Protein AF-D8M805-F1 (afdb_monomer_lite)

Structure (mmCIF, N/CA/C/O backbone):
data_AF-D8M805-F1
#
_entry.id   AF-D8M805-F1
#
loop_
_atom_site.group_PDB
_atom_site.id
_atom_site.type_symbol
_atom_site.label_atom_id
_atom_site.label_alt_id
_atom_site.label_comp_id
_atom_site.label_asym_id
_atom_site.label_entity_id
_atom_site.label_seq_id
_atom_site.pdbx_PDB_ins_code
_atom_site.Cartn_x
_atom_site.Cartn_y
_atom_site.Cartn_z
_atom_site.occupancy
_atom_site.B_iso_or_equiv
_atom_site.auth_seq_id
_atom_site.auth_comp_id
_atom_site.auth_asym_id
_atom_site.auth_atom_id
_atom_site.pdbx_PDB_model_num
ATOM 1 N N . MET A 1 1 ? 9.109 8.983 25.941 1.00 80.50 1 MET A N 1
ATOM 2 C CA . MET A 1 1 ? 8.660 7.687 25.395 1.00 80.50 1 MET A CA 1
ATOM 3 C C . MET A 1 1 ? 9.490 6.593 26.047 1.00 80.50 1 MET A C 1
ATOM 5 O O . MET A 1 1 ? 10.707 6.731 26.064 1.00 80.50 1 MET A O 1
ATOM 9 N N . LEU A 1 2 ? 8.849 5.563 26.599 1.00 89.19 2 LEU A N 1
ATOM 10 C CA . LEU A 1 2 ? 9.486 4.380 27.191 1.00 89.19 2 LEU A CA 1
ATOM 11 C C . LEU A 1 2 ? 9.074 3.141 26.381 1.00 89.19 2 LEU A C 1
ATOM 13 O O . LEU A 1 2 ? 7.921 3.040 25.958 1.00 89.19 2 LEU A O 1
ATOM 17 N N . LEU A 1 3 ? 10.004 2.212 26.168 1.00 90.56 3 LEU A N 1
ATOM 18 C CA . LEU A 1 3 ? 9.742 0.917 25.542 1.00 90.56 3 LEU A CA 1
ATOM 19 C C . LEU A 1 3 ? 10.060 -0.189 26.541 1.00 90.56 3 LEU A C 1
ATOM 21 O O . LEU A 1 3 ? 11.138 -0.206 27.129 1.00 90.56 3 LEU A O 1
ATOM 25 N N . GLU A 1 4 ? 9.129 -1.119 26.698 1.00 89.44 4 GLU A N 1
ATOM 26 C CA . GLU A 1 4 ? 9.314 -2.331 27.485 1.00 89.44 4 GLU A CA 1
ATOM 27 C C . GLU A 1 4 ? 9.259 -3.536 26.549 1.00 89.44 4 GLU A C 1
ATOM 29 O O . GLU A 1 4 ? 8.457 -3.615 25.608 1.00 89.44 4 GLU A O 1
ATOM 34 N N . GLY A 1 5 ? 10.140 -4.494 26.801 1.00 90.75 5 GLY A N 1
ATOM 35 C CA . GLY A 1 5 ? 10.283 -5.655 25.955 1.00 90.75 5 GLY A CA 1
ATOM 36 C C . GLY A 1 5 ? 11.019 -6.796 26.629 1.00 90.75 5 GLY A C 1
ATOM 37 O O . GLY A 1 5 ? 11.430 -6.715 27.783 1.00 90.75 5 GLY A O 1
ATOM 38 N N . ILE A 1 6 ? 11.154 -7.884 25.888 1.00 88.69 6 ILE A N 1
ATOM 39 C CA . ILE A 1 6 ? 11.730 -9.138 26.347 1.00 88.69 6 ILE A CA 1
ATOM 40 C C . ILE A 1 6 ? 13.170 -9.215 25.900 1.00 88.69 6 ILE A C 1
ATOM 42 O O . ILE A 1 6 ? 13.504 -8.918 24.752 1.00 88.69 6 ILE A O 1
ATOM 46 N N . TRP A 1 7 ? 14.001 -9.668 26.825 1.00 88.38 7 TRP A N 1
ATOM 47 C CA . TRP A 1 7 ? 15.433 -9.786 26.657 1.00 88.38 7 TRP A CA 1
ATOM 48 C C . TRP A 1 7 ? 15.818 -11.263 26.616 1.00 88.38 7 TRP A C 1
ATOM 50 O O . TRP A 1 7 ? 15.332 -12.068 27.411 1.00 88.38 7 TRP A O 1
ATOM 60 N N . LYS A 1 8 ? 16.691 -11.627 25.677 1.00 88.50 8 LYS A N 1
ATOM 61 C CA . LYS A 1 8 ? 17.377 -12.924 25.652 1.00 88.50 8 LYS A CA 1
ATOM 62 C C . LYS A 1 8 ? 18.867 -12.641 25.824 1.00 88.50 8 LYS A C 1
ATOM 64 O O . LYS A 1 8 ? 19.505 -12.083 24.931 1.00 88.50 8 LYS A O 1
ATOM 69 N N . GLY A 1 9 ? 19.408 -12.968 26.999 1.00 89.50 9 GLY A N 1
ATOM 70 C CA . GLY A 1 9 ? 20.723 -12.475 27.414 1.00 89.50 9 GLY A CA 1
ATOM 71 C C . GLY A 1 9 ? 20.724 -10.945 27.485 1.00 89.50 9 GLY A C 1
ATOM 72 O O . GLY A 1 9 ? 19.796 -10.354 28.028 1.00 89.50 9 GLY A O 1
ATOM 73 N N . ASN A 1 10 ? 21.717 -10.305 26.865 1.00 88.00 10 ASN A N 1
ATOM 74 C CA . ASN A 1 10 ? 21.849 -8.841 26.847 1.00 88.00 10 ASN A CA 1
ATOM 75 C C . ASN A 1 10 ? 21.215 -8.181 25.610 1.00 88.00 10 ASN A C 1
ATOM 77 O O . ASN A 1 10 ? 21.459 -7.006 25.341 1.00 88.00 10 ASN A O 1
ATOM 81 N N . LYS A 1 11 ? 20.428 -8.929 24.828 1.00 85.62 11 LYS A N 1
ATOM 82 C CA . LYS A 1 11 ? 19.786 -8.430 23.610 1.00 85.62 11 LYS A CA 1
ATOM 83 C C . LYS A 1 11 ? 18.277 -8.327 23.811 1.00 85.62 11 LYS A C 1
ATOM 85 O O . LYS A 1 11 ? 17.621 -9.326 24.111 1.00 85.62 11 LYS A O 1
ATOM 90 N N . LEU A 1 12 ? 17.731 -7.132 23.594 1.00 86.69 12 LEU A N 1
ATOM 91 C CA . LEU A 1 12 ? 16.294 -6.928 23.437 1.00 86.69 12 LEU A CA 1
ATOM 92 C C . LEU A 1 12 ? 15.847 -7.660 22.170 1.00 86.69 12 LEU A C 1
ATOM 94 O O . LEU A 1 12 ? 16.424 -7.448 21.104 1.00 86.69 12 LEU A O 1
ATOM 98 N N . VAL A 1 13 ? 14.846 -8.524 22.283 1.00 89.88 13 VAL A N 1
ATOM 99 C CA . VAL A 1 13 ? 14.353 -9.321 21.153 1.00 89.88 13 VAL A CA 1
ATOM 100 C C . VAL A 1 13 ? 12.928 -8.986 20.765 1.00 89.88 13 VAL A C 1
ATOM 102 O O . VAL A 1 13 ? 12.575 -9.141 19.607 1.00 89.88 13 VAL A O 1
ATOM 105 N N . GLU A 1 14 ? 12.108 -8.487 21.684 1.00 91.38 14 GLU A N 1
ATOM 106 C CA . GLU A 1 14 ? 10.694 -8.256 21.403 1.00 91.38 14 GLU A CA 1
ATOM 107 C C . GLU A 1 14 ? 10.166 -7.064 22.198 1.00 91.38 14 GLU A C 1
ATOM 109 O O . GLU A 1 14 ? 10.259 -7.074 23.418 1.00 91.38 14 GLU A O 1
ATOM 114 N N . ILE A 1 15 ? 9.570 -6.064 21.545 1.00 91.88 15 ILE A N 1
ATOM 115 C CA . ILE A 1 15 ? 8.874 -4.968 22.240 1.00 91.88 15 ILE A CA 1
ATOM 116 C C . ILE A 1 15 ? 7.437 -5.386 22.539 1.00 91.88 15 ILE A C 1
ATOM 118 O O . ILE A 1 15 ? 6.649 -5.653 21.631 1.00 91.88 15 ILE A O 1
ATOM 122 N N . ILE A 1 16 ? 7.064 -5.406 23.814 1.00 93.56 16 ILE A N 1
ATOM 123 C CA . ILE A 1 16 ? 5.718 -5.806 24.249 1.00 93.56 16 ILE A CA 1
ATOM 124 C C . ILE A 1 16 ? 4.847 -4.612 24.625 1.00 93.56 16 ILE A C 1
ATOM 126 O O . ILE A 1 16 ? 3.624 -4.719 24.564 1.00 93.56 16 ILE A O 1
ATOM 130 N N . ARG A 1 17 ? 5.456 -3.471 24.964 1.00 94.25 17 ARG A N 1
ATOM 131 C CA . ARG A 1 17 ? 4.723 -2.285 25.399 1.00 94.25 17 ARG A CA 1
ATOM 132 C C . ARG A 1 17 ? 5.471 -0.998 25.052 1.00 94.25 17 ARG A C 1
ATOM 134 O O . ARG A 1 17 ? 6.701 -0.946 25.071 1.00 94.25 17 ARG A O 1
ATOM 141 N N . LYS A 1 18 ? 4.712 0.047 24.728 1.00 95.00 18 LYS A N 1
ATOM 142 C CA . LYS A 1 18 ? 5.188 1.416 24.483 1.00 95.00 18 LYS A CA 1
ATOM 143 C C . LYS A 1 18 ? 4.411 2.376 25.372 1.00 95.00 18 LYS A C 1
ATOM 145 O O . LYS A 1 18 ? 3.192 2.266 25.460 1.00 95.00 18 LYS A O 1
ATOM 150 N N . ILE A 1 19 ? 5.107 3.314 26.004 1.00 93.69 19 ILE A N 1
ATOM 151 C CA . ILE A 1 19 ? 4.512 4.333 26.871 1.00 93.69 19 ILE A CA 1
ATOM 152 C C . ILE A 1 19 ? 4.875 5.724 26.363 1.00 93.69 19 ILE A C 1
ATOM 154 O O . ILE A 1 19 ? 6.052 6.064 26.180 1.00 93.69 19 ILE A O 1
ATOM 158 N N . GLU A 1 20 ? 3.851 6.544 26.163 1.00 93.25 20 GLU A N 1
ATOM 159 C CA . GLU A 1 20 ? 3.941 7.916 25.678 1.00 93.25 20 GLU A CA 1
ATOM 160 C C . GLU A 1 20 ? 3.063 8.822 26.539 1.00 93.25 20 GLU A C 1
ATOM 162 O O . GLU A 1 20 ? 1.842 8.856 26.404 1.00 93.25 20 GLU A O 1
ATOM 167 N N . GLY A 1 21 ? 3.699 9.554 27.458 1.00 93.81 21 GLY A N 1
ATOM 168 C CA . GLY A 1 21 ? 2.977 10.362 28.437 1.00 93.81 21 GLY A CA 1
ATOM 169 C C . GLY A 1 21 ? 2.128 9.473 29.342 1.00 93.81 21 GLY A C 1
ATOM 170 O O . GLY A 1 21 ? 2.657 8.585 30.007 1.00 93.81 21 GLY A O 1
ATOM 171 N N . THR A 1 22 ? 0.818 9.705 29.344 1.00 92.94 22 THR A N 1
ATOM 172 C CA . THR A 1 22 ? -0.173 8.943 30.119 1.00 92.94 22 THR A CA 1
ATOM 173 C C . THR A 1 22 ? -0.762 7.757 29.355 1.00 92.94 22 THR A C 1
ATOM 175 O O . THR A 1 22 ? -1.606 7.049 29.896 1.00 92.94 22 THR A O 1
ATOM 178 N N . ILE A 1 23 ? -0.334 7.526 28.110 1.00 96.12 23 ILE A N 1
ATOM 179 C CA . ILE A 1 23 ? -0.878 6.477 27.249 1.00 96.12 23 ILE A CA 1
ATOM 180 C C . ILE A 1 23 ? 0.093 5.303 27.159 1.00 96.12 23 ILE A C 1
ATOM 182 O O . ILE A 1 23 ? 1.283 5.459 26.881 1.00 96.12 23 ILE A O 1
ATOM 186 N N . MET A 1 24 ? -0.452 4.108 27.354 1.00 96.69 24 MET A N 1
ATOM 187 C CA . MET A 1 24 ? 0.197 2.821 27.177 1.00 96.69 24 MET A CA 1
ATOM 188 C C . MET A 1 24 ? -0.389 2.115 25.953 1.00 96.69 24 MET A C 1
ATOM 190 O O . MET A 1 24 ? -1.603 1.966 25.826 1.00 96.69 24 MET A O 1
ATOM 194 N N . THR A 1 25 ? 0.488 1.626 25.080 1.00 96.94 25 THR A N 1
ATOM 195 C CA . THR A 1 25 ? 0.153 0.683 24.009 1.00 96.94 25 THR A CA 1
ATOM 196 C C . THR A 1 25 ? 0.740 -0.681 24.336 1.00 96.94 25 THR A C 1
ATOM 198 O O . THR A 1 25 ? 1.943 -0.793 24.571 1.00 96.94 25 THR A O 1
ATOM 201 N N . GLU A 1 26 ? -0.087 -1.721 24.328 1.00 96.00 26 GLU A N 1
ATOM 202 C CA . GLU A 1 26 ? 0.347 -3.111 24.482 1.00 96.00 26 GLU A CA 1
ATOM 203 C C . GLU A 1 26 ? 0.284 -3.823 23.136 1.00 96.00 26 GLU A C 1
ATOM 205 O O . GLU A 1 26 ? -0.698 -3.697 22.402 1.00 96.00 26 GLU A O 1
ATOM 210 N N . PHE A 1 27 ? 1.325 -4.587 22.818 1.00 94.75 27 PHE A N 1
ATOM 211 C CA . PHE A 1 27 ? 1.471 -5.240 21.525 1.00 94.75 27 PHE A CA 1
ATOM 212 C C . PHE A 1 27 ? 1.226 -6.746 21.597 1.00 94.75 27 PHE A C 1
ATOM 214 O O . PHE A 1 27 ? 1.548 -7.407 22.589 1.00 94.75 27 PHE A O 1
ATOM 221 N N . LYS A 1 28 ? 0.726 -7.317 20.499 1.00 92.25 28 LYS A N 1
ATOM 222 C CA . LYS A 1 28 ? 0.638 -8.763 20.319 1.00 92.25 28 LYS A CA 1
ATOM 223 C C . LYS A 1 28 ? 2.023 -9.385 20.361 1.00 92.25 28 LYS A C 1
ATOM 225 O O . LYS A 1 28 ? 2.951 -8.935 19.694 1.00 92.25 28 LYS A O 1
ATOM 230 N N . ARG A 1 29 ? 2.111 -10.498 21.084 1.00 88.62 29 ARG A N 1
ATOM 231 C CA . ARG A 1 29 ? 3.267 -11.389 21.069 1.00 88.62 29 ARG A CA 1
ATOM 232 C C . ARG A 1 29 ? 3.348 -12.099 19.717 1.00 88.62 29 ARG A C 1
ATOM 234 O O . ARG A 1 29 ? 2.459 -12.886 19.397 1.00 88.62 29 ARG A O 1
ATOM 241 N N . ASN A 1 30 ? 4.376 -11.812 18.921 1.00 80.88 30 ASN A N 1
ATOM 242 C CA . ASN A 1 30 ? 4.550 -12.419 17.591 1.00 80.88 30 ASN A CA 1
ATOM 243 C C . ASN A 1 30 ? 6.006 -12.778 17.247 1.00 80.88 30 ASN A C 1
ATOM 245 O O . ASN A 1 30 ? 6.351 -12.903 16.076 1.00 80.88 30 ASN A O 1
ATOM 249 N N . GLY A 1 31 ? 6.839 -12.998 18.265 1.00 77.38 31 GLY A N 1
ATOM 250 C CA . GLY A 1 31 ? 8.241 -13.371 18.088 1.00 77.38 31 GLY A CA 1
ATOM 251 C C . GLY A 1 31 ? 9.179 -12.170 18.133 1.00 77.38 31 GLY A C 1
ATOM 252 O O . GLY A 1 31 ? 8.823 -11.112 18.659 1.00 77.38 31 GLY A O 1
ATOM 253 N N . ASP A 1 32 ? 10.397 -12.366 17.629 1.00 81.38 32 ASP A N 1
ATOM 254 C CA . ASP A 1 32 ? 11.468 -11.379 17.736 1.00 81.38 32 ASP A CA 1
ATOM 255 C C . ASP A 1 32 ? 11.164 -10.166 16.826 1.00 81.38 32 ASP A C 1
ATOM 257 O O . ASP A 1 32 ? 11.217 -10.253 15.601 1.00 81.38 32 ASP A O 1
ATOM 261 N N . ASN A 1 33 ? 10.816 -9.027 17.429 1.00 81.31 33 ASN A N 1
ATOM 262 C CA . ASN A 1 33 ? 10.595 -7.752 16.751 1.00 81.31 33 ASN A CA 1
ATOM 263 C C . ASN A 1 33 ? 10.857 -6.584 17.716 1.00 81.31 33 ASN A C 1
ATOM 265 O O . ASN A 1 33 ? 10.106 -6.344 18.667 1.00 81.31 33 ASN A O 1
ATOM 269 N N . THR A 1 34 ? 11.930 -5.842 17.447 1.00 85.44 34 THR A N 1
ATOM 270 C CA . THR A 1 34 ? 12.406 -4.721 18.270 1.00 85.44 34 THR A CA 1
ATOM 271 C C . THR A 1 34 ? 12.016 -3.352 17.714 1.00 85.44 34 THR A C 1
ATOM 273 O O . THR A 1 34 ? 12.548 -2.341 18.164 1.00 85.44 34 THR A O 1
ATOM 276 N N . ILE A 1 35 ? 11.118 -3.292 16.727 1.00 83.31 35 ILE A N 1
ATOM 277 C CA . ILE A 1 35 ? 10.681 -2.047 16.089 1.00 83.31 35 ILE A CA 1
ATOM 278 C C . ILE A 1 35 ? 9.209 -1.824 16.425 1.00 83.31 35 ILE A C 1
ATOM 280 O O . ILE A 1 35 ? 8.332 -2.482 15.874 1.00 83.31 35 ILE A O 1
ATOM 284 N N . ALA A 1 36 ? 8.926 -0.879 17.327 1.00 79.19 36 ALA A N 1
ATOM 285 C CA . ALA A 1 36 ? 7.575 -0.653 17.850 1.00 79.19 36 ALA A CA 1
ATOM 286 C C . ALA A 1 36 ? 6.531 -0.326 16.762 1.00 79.19 36 ALA A C 1
ATOM 288 O O . ALA A 1 36 ? 5.381 -0.727 16.899 1.00 79.19 36 ALA A O 1
ATOM 289 N N . SER A 1 37 ? 6.913 0.351 15.673 1.00 83.69 37 SER A N 1
ATOM 290 C CA . SER A 1 37 ? 6.009 0.673 14.554 1.00 83.69 37 SER A CA 1
ATOM 291 C C . SER A 1 37 ? 5.575 -0.549 13.741 1.00 83.69 37 SER A C 1
ATOM 293 O O . SER A 1 37 ? 4.532 -0.511 13.103 1.00 83.69 37 SER A O 1
ATOM 295 N N . ASN A 1 38 ? 6.340 -1.644 13.795 1.00 84.94 38 ASN A N 1
ATOM 296 C CA . ASN A 1 38 ? 6.027 -2.894 13.098 1.00 84.94 38 ASN A CA 1
ATOM 297 C C . ASN A 1 38 ? 5.247 -3.862 14.000 1.00 84.94 38 ASN A C 1
ATOM 299 O O . ASN A 1 38 ? 5.074 -5.036 13.663 1.00 84.94 38 ASN A O 1
ATOM 303 N N . ARG A 1 39 ? 4.850 -3.413 15.196 1.00 88.06 39 ARG A N 1
ATOM 304 C CA . ARG A 1 39 ? 4.121 -4.224 16.167 1.00 88.06 39 ARG A CA 1
ATOM 305 C C . ARG A 1 39 ? 2.623 -4.007 16.021 1.00 88.06 39 ARG A C 1
ATOM 307 O O . ARG A 1 39 ? 2.144 -2.950 15.632 1.00 88.06 39 ARG A O 1
ATOM 314 N N . ILE A 1 40 ? 1.888 -5.047 16.377 1.00 89.94 40 ILE A N 1
ATOM 315 C CA . ILE A 1 40 ? 0.432 -5.112 16.308 1.00 89.94 40 ILE A CA 1
ATOM 316 C C . ILE A 1 40 ? -0.120 -4.640 17.657 1.00 89.94 40 ILE A C 1
ATOM 318 O O . ILE A 1 40 ? 0.057 -5.369 18.635 1.00 89.94 40 ILE A O 1
ATOM 322 N 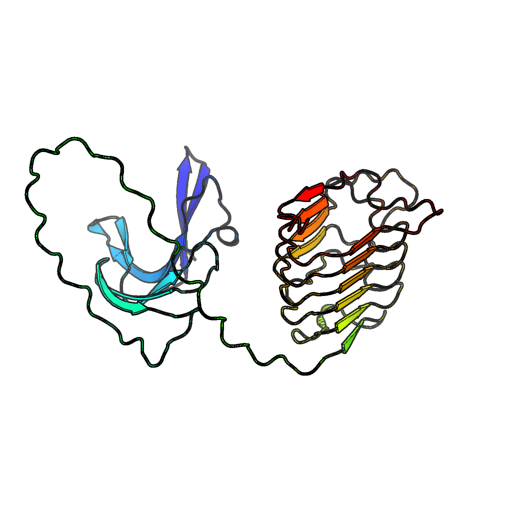N . PRO A 1 41 ? -0.743 -3.456 17.773 1.00 94.94 41 PRO A N 1
ATOM 323 C CA . PRO A 1 41 ? -1.370 -3.042 19.023 1.00 94.94 41 PRO A CA 1
ATOM 324 C C . PRO A 1 41 ? -2.589 -3.925 19.321 1.00 94.94 41 PRO A C 1
ATOM 326 O O . PRO A 1 41 ? -3.372 -4.226 18.427 1.00 94.94 41 PRO A O 1
ATOM 329 N N . LEU A 1 42 ? -2.740 -4.332 20.581 1.00 95.56 42 LEU A N 1
ATOM 330 C CA . LEU A 1 42 ? -3.920 -5.029 21.113 1.00 95.56 42 LEU A CA 1
ATOM 331 C C . LEU A 1 42 ? -4.713 -4.146 22.079 1.00 95.56 42 LEU A C 1
ATOM 333 O O . LEU A 1 42 ? -5.919 -4.321 22.250 1.00 95.56 42 LEU A O 1
ATOM 337 N N . PHE A 1 43 ? -4.028 -3.210 22.734 1.00 96.56 43 PHE A N 1
ATOM 338 C CA . PHE A 1 43 ? -4.629 -2.264 23.659 1.00 96.56 43 PHE A CA 1
ATOM 339 C C . PHE A 1 43 ? -3.926 -0.916 23.557 1.00 96.56 43 PHE A C 1
ATOM 341 O O . PHE A 1 43 ? -2.697 -0.873 23.500 1.00 96.56 43 PHE A O 1
ATOM 348 N N . VAL A 1 44 ? -4.703 0.164 23.578 1.00 97.19 44 VAL A N 1
ATOM 349 C CA . VAL A 1 44 ? -4.201 1.538 23.696 1.00 97.19 44 VAL A CA 1
ATOM 350 C C . VAL A 1 44 ? -5.044 2.264 24.730 1.00 97.19 44 VAL A C 1
ATOM 352 O O . VAL A 1 44 ? -6.255 2.377 24.560 1.00 97.19 44 VAL A O 1
ATOM 355 N N . GLY A 1 45 ? -4.439 2.764 25.799 1.00 97.06 45 GLY A N 1
ATOM 356 C CA . GLY A 1 45 ? -5.197 3.466 26.828 1.00 97.06 45 GLY A CA 1
ATOM 357 C C . GLY A 1 45 ? -4.359 3.973 27.980 1.00 97.06 45 GLY A C 1
ATOM 358 O O . GLY A 1 45 ? -3.142 3.811 28.012 1.00 97.06 45 GLY A O 1
ATOM 359 N N . GLU A 1 46 ? -5.039 4.597 28.926 1.00 96.62 46 GLU A N 1
ATOM 360 C CA . GLU A 1 46 ? -4.443 5.092 30.155 1.00 96.62 46 GLU A CA 1
ATOM 361 C C . GLU A 1 46 ? -3.973 3.942 31.061 1.00 96.62 46 GLU A C 1
ATOM 363 O O . GLU A 1 46 ? -4.434 2.791 30.984 1.00 96.62 46 GLU A O 1
ATOM 368 N N . PHE A 1 47 ? -3.008 4.254 31.920 1.00 96.50 47 PHE A N 1
ATOM 369 C CA . PHE A 1 47 ? -2.400 3.290 32.822 1.00 96.50 47 PHE A CA 1
ATOM 370 C C . PHE A 1 47 ? -2.019 3.927 34.160 1.00 96.50 47 PHE A C 1
ATOM 372 O O . PHE A 1 47 ? -1.904 5.144 34.292 1.00 96.50 47 PHE A O 1
ATOM 379 N N . VAL A 1 48 ? -1.773 3.070 35.147 1.00 93.50 48 VAL A N 1
ATOM 380 C CA . VAL A 1 48 ? -1.097 3.403 36.402 1.00 93.50 48 VAL A CA 1
ATOM 381 C C . VAL A 1 48 ? 0.057 2.425 36.606 1.00 93.50 48 VAL A C 1
ATOM 383 O O . VAL A 1 48 ? -0.042 1.255 36.230 1.00 93.50 48 VAL A O 1
ATOM 386 N N . TYR A 1 49 ? 1.173 2.896 37.156 1.00 91.31 49 TYR A N 1
ATOM 387 C CA . TYR A 1 49 ? 2.276 2.021 37.546 1.00 91.31 49 TYR A CA 1
ATOM 388 C C . TYR A 1 49 ? 2.072 1.559 38.990 1.00 91.31 49 TYR A C 1
ATOM 390 O O . TYR A 1 49 ? 1.951 2.382 39.894 1.00 91.31 49 TYR A O 1
ATOM 398 N N . ASP A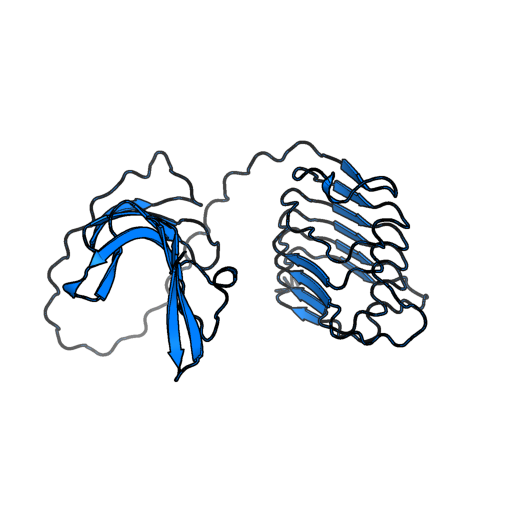 1 50 ? 2.006 0.246 39.197 1.00 88.56 50 ASP A N 1
ATOM 399 C CA . ASP A 1 50 ? 1.961 -0.368 40.523 1.00 88.56 50 ASP A CA 1
ATOM 400 C C . ASP A 1 50 ? 3.390 -0.708 40.953 1.00 88.56 50 ASP A C 1
ATOM 402 O O . ASP A 1 50 ? 3.960 -1.703 40.499 1.00 88.56 50 ASP A O 1
ATOM 406 N N . GLU A 1 51 ? 3.960 0.124 41.829 1.00 83.38 51 GLU A N 1
ATOM 407 C CA . GLU A 1 51 ? 5.321 -0.045 42.353 1.00 83.38 51 GLU A CA 1
ATOM 408 C C . GLU A 1 51 ? 5.502 -1.369 43.105 1.00 83.38 51 GLU A C 1
ATOM 410 O O . GLU A 1 51 ? 6.564 -1.976 43.025 1.00 83.38 51 GLU A O 1
ATOM 415 N N . SER A 1 52 ? 4.464 -1.863 43.790 1.00 85.06 52 SER A N 1
ATOM 416 C CA . SER A 1 52 ? 4.553 -3.105 44.569 1.00 85.06 52 SER A CA 1
ATOM 417 C C . SER A 1 52 ? 4.675 -4.351 43.693 1.00 85.06 52 SER A C 1
ATOM 419 O O . SER A 1 52 ? 5.225 -5.365 44.122 1.00 85.06 52 SER A O 1
ATOM 421 N N . LYS A 1 53 ? 4.146 -4.279 42.467 1.00 85.81 53 LYS A N 1
ATOM 422 C CA . LYS A 1 53 ? 4.182 -5.363 41.478 1.00 85.81 53 LYS A CA 1
ATOM 423 C C . LYS A 1 53 ? 5.181 -5.114 40.352 1.00 85.81 53 LYS A C 1
ATOM 425 O O . LYS A 1 53 ? 5.271 -5.951 39.459 1.00 85.81 53 LYS A O 1
ATOM 430 N N . GLU A 1 54 ? 5.847 -3.960 40.365 1.00 83.75 54 GLU A N 1
ATOM 431 C CA . GLU A 1 54 ? 6.682 -3.452 39.273 1.00 83.75 54 GLU A CA 1
ATOM 432 C C . GLU A 1 54 ? 6.000 -3.602 37.901 1.00 83.75 54 GLU A C 1
ATOM 434 O O . GLU A 1 54 ? 6.578 -4.091 36.931 1.00 83.75 54 GLU A O 1
ATOM 439 N N . SER A 1 55 ? 4.712 -3.245 37.823 1.00 86.81 55 SER A N 1
ATOM 440 C CA . SER A 1 55 ? 3.890 -3.540 36.645 1.00 86.81 55 SER A CA 1
ATOM 441 C C . SER A 1 55 ? 2.986 -2.380 36.244 1.00 86.81 55 SER A C 1
ATOM 443 O O . SER A 1 55 ? 2.428 -1.680 37.088 1.00 86.81 55 SER A O 1
ATOM 445 N N . PHE A 1 56 ? 2.801 -2.206 34.936 1.00 89.81 56 PHE A N 1
ATOM 446 C CA . PHE A 1 56 ? 1.831 -1.266 34.384 1.00 89.81 56 PHE A CA 1
ATOM 447 C C . PHE A 1 56 ? 0.440 -1.906 34.354 1.00 89.81 56 PHE A C 1
ATOM 449 O O . PHE A 1 56 ? 0.229 -2.935 33.705 1.00 89.81 56 PHE A O 1
ATOM 456 N N . LEU A 1 57 ? -0.512 -1.289 35.049 1.00 92.81 57 LEU A N 1
ATOM 457 C CA . LEU A 1 57 ? -1.908 -1.706 35.094 1.00 92.81 57 LEU A CA 1
ATOM 458 C C . LEU A 1 57 ? -2.753 -0.764 34.240 1.00 92.81 57 LEU A C 1
ATOM 460 O O . LEU A 1 57 ? -2.619 0.455 34.326 1.00 92.81 57 LEU A O 1
ATOM 464 N N . ARG A 1 58 ? -3.669 -1.321 33.443 1.00 95.81 58 ARG A N 1
ATOM 465 C CA . ARG A 1 58 ? -4.672 -0.532 32.710 1.00 95.81 58 ARG A CA 1
ATOM 466 C C . ARG A 1 58 ? -5.538 0.225 33.713 1.00 95.81 58 ARG A C 1
ATOM 468 O O . ARG A 1 58 ? -6.087 -0.392 34.628 1.00 95.81 58 ARG A O 1
ATOM 475 N N . ASN A 1 59 ? -5.662 1.535 33.554 1.00 92.88 59 ASN A N 1
ATOM 476 C CA . ASN A 1 59 ? -6.394 2.368 34.499 1.00 92.88 59 ASN A CA 1
ATOM 477 C C . ASN A 1 59 ? -6.878 3.639 33.811 1.00 92.88 59 ASN A C 1
ATOM 479 O O . ASN A 1 59 ? -6.066 4.329 33.214 1.00 92.88 59 ASN A O 1
ATOM 483 N N . GLY A 1 60 ? -8.166 3.946 33.920 1.00 94.12 60 GLY A N 1
ATOM 484 C CA . GLY A 1 60 ? -8.826 4.951 33.097 1.00 94.12 60 GLY A CA 1
ATOM 485 C C . GLY A 1 60 ? -9.323 4.358 31.781 1.00 94.12 60 GLY A C 1
ATOM 486 O O . GLY A 1 60 ? -9.586 3.154 31.661 1.00 94.12 60 GLY A O 1
ATOM 487 N N . ARG A 1 61 ? -9.450 5.207 30.767 1.00 95.94 61 ARG A N 1
ATOM 488 C CA . ARG A 1 61 ? -10.031 4.819 29.485 1.00 95.94 61 ARG A CA 1
ATOM 489 C C . ARG A 1 61 ? -9.018 4.116 28.591 1.00 95.94 61 ARG A C 1
ATOM 491 O O . ARG A 1 61 ? -7.870 4.538 28.468 1.00 95.94 61 ARG A O 1
ATOM 498 N N . GLY A 1 62 ? -9.459 3.081 27.885 1.00 96.81 62 GLY A N 1
ATOM 499 C CA . GLY A 1 62 ? -8.659 2.444 26.848 1.00 96.81 62 GLY A CA 1
ATOM 500 C C . GLY A 1 62 ? -9.478 1.716 25.797 1.00 96.81 62 GLY A C 1
ATOM 501 O O . GLY A 1 62 ? -10.677 1.502 25.947 1.00 96.81 62 GLY A O 1
ATOM 502 N N . TYR A 1 63 ? -8.804 1.314 24.731 1.00 96.88 63 TYR A N 1
ATOM 503 C CA . TYR A 1 63 ? -9.402 0.716 23.552 1.00 96.88 63 TYR A CA 1
ATOM 504 C C . TYR A 1 63 ? -8.792 -0.649 23.288 1.00 96.88 63 TYR A C 1
ATOM 506 O O . TYR A 1 63 ? -7.571 -0.805 23.304 1.00 96.88 63 TYR A O 1
ATOM 514 N N . TRP A 1 64 ? -9.649 -1.633 23.033 1.00 94.44 64 TRP A N 1
ATOM 515 C CA . TRP A 1 64 ? -9.227 -2.901 22.449 1.00 94.44 64 TRP A CA 1
ATOM 516 C C . TRP A 1 64 ? -9.076 -2.708 20.955 1.00 94.44 64 TRP A C 1
ATOM 518 O O . TRP A 1 64 ? -9.970 -2.153 20.319 1.00 94.44 64 TRP A O 1
ATOM 528 N N . ILE A 1 65 ? -7.953 -3.161 20.417 1.00 95.00 65 ILE A N 1
ATOM 529 C CA . ILE A 1 65 ? -7.635 -3.029 19.003 1.00 95.00 65 ILE A CA 1
ATOM 530 C C . ILE A 1 65 ? -7.731 -4.404 18.362 1.00 95.00 65 ILE A C 1
ATOM 532 O O . ILE A 1 65 ? -7.184 -5.380 18.880 1.00 95.00 65 ILE A O 1
ATOM 536 N N . ASP A 1 66 ? -8.456 -4.476 17.255 1.00 91.19 66 ASP A N 1
ATOM 537 C CA . ASP A 1 66 ? -8.530 -5.681 16.453 1.00 91.19 66 ASP A CA 1
ATOM 538 C C . ASP A 1 66 ? -7.178 -5.986 15.804 1.00 91.19 66 ASP A C 1
ATOM 540 O O . ASP A 1 66 ? -6.470 -5.110 15.295 1.00 91.19 66 ASP A O 1
ATOM 544 N N . GLU A 1 67 ? -6.807 -7.259 15.840 1.00 87.75 67 GLU A N 1
ATOM 545 C CA . GLU A 1 67 ? -5.491 -7.683 15.396 1.00 87.75 67 GLU A CA 1
ATOM 546 C C . GLU A 1 67 ? -5.326 -7.593 13.877 1.00 87.75 67 GLU A C 1
ATOM 548 O O . GLU A 1 67 ? -4.222 -7.328 13.399 1.00 87.75 67 GLU A O 1
ATOM 553 N N . GLU A 1 68 ? -6.390 -7.821 13.122 1.00 87.00 68 GLU A N 1
ATOM 554 C CA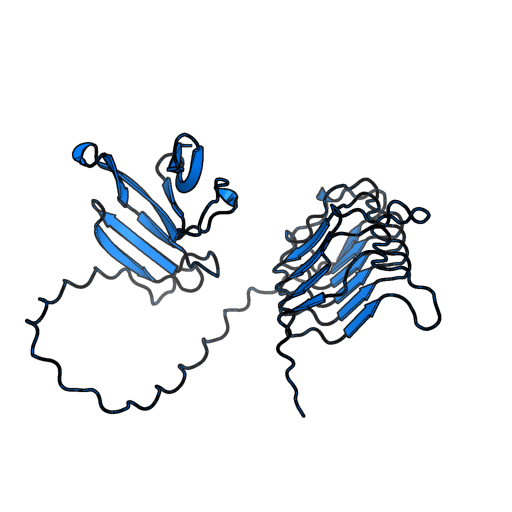 . GLU A 1 68 ? -6.339 -7.876 11.668 1.00 87.00 68 GLU A CA 1
ATOM 555 C C . GLU A 1 68 ? -6.555 -6.481 11.084 1.00 87.00 68 GLU A C 1
ATOM 557 O O . GLU A 1 68 ? -5.705 -5.960 10.365 1.00 87.00 68 GLU A O 1
ATOM 562 N N . THR A 1 69 ? -7.636 -5.826 11.498 1.00 90.56 69 THR A N 1
ATOM 563 C CA . THR A 1 69 ? -8.076 -4.540 10.946 1.00 90.56 69 THR A CA 1
ATOM 564 C C . THR A 1 69 ? -7.362 -3.333 11.551 1.00 90.56 69 THR A C 1
ATOM 566 O O . THR A 1 69 ? -7.400 -2.261 10.959 1.00 90.56 69 THR A O 1
ATOM 569 N N . ARG A 1 70 ? -6.694 -3.472 12.711 1.00 90.06 70 ARG A N 1
ATOM 570 C CA . ARG A 1 70 ? -6.081 -2.364 13.489 1.00 90.06 70 ARG A CA 1
ATOM 571 C C . ARG A 1 70 ? -7.091 -1.343 14.027 1.00 90.06 70 ARG A C 1
ATOM 573 O O . ARG A 1 70 ? -6.692 -0.296 14.536 1.00 90.06 70 ARG A O 1
ATOM 580 N N . ILE A 1 71 ? -8.383 -1.648 13.955 1.00 91.31 71 ILE A N 1
ATOM 581 C CA . ILE A 1 71 ? -9.465 -0.751 14.357 1.00 91.31 71 ILE A CA 1
ATOM 582 C C . ILE A 1 71 ? -9.850 -1.011 15.815 1.00 91.31 71 ILE A C 1
ATOM 584 O O . ILE A 1 71 ? -9.797 -2.140 16.306 1.00 91.31 71 ILE A O 1
ATOM 588 N N . ALA A 1 72 ? -10.243 0.041 16.535 1.00 93.00 72 ALA A N 1
ATOM 589 C CA . ALA A 1 72 ? -10.752 -0.099 17.892 1.00 93.00 72 ALA A CA 1
ATOM 590 C C . ALA A 1 72 ? -12.111 -0.824 17.895 1.00 93.00 72 ALA A C 1
ATOM 592 O O . ALA A 1 72 ? -13.075 -0.367 17.285 1.00 93.00 72 ALA A O 1
ATOM 593 N N . THR A 1 73 ? -12.214 -1.937 18.617 1.00 92.00 73 THR A N 1
ATOM 594 C CA . THR A 1 73 ? -13.443 -2.750 18.706 1.00 92.00 73 THR A CA 1
ATOM 595 C C . THR A 1 73 ? -14.261 -2.447 19.947 1.00 92.00 73 THR A C 1
ATOM 597 O O . THR A 1 73 ? -15.457 -2.730 19.996 1.00 92.00 73 THR A O 1
ATOM 600 N N . ARG A 1 74 ? -13.634 -1.874 20.978 1.00 93.38 74 ARG A N 1
ATOM 601 C CA . ARG A 1 74 ? -14.295 -1.606 22.254 1.00 93.38 74 ARG A CA 1
ATOM 602 C C . ARG A 1 74 ? -13.592 -0.496 23.017 1.00 93.38 74 ARG A C 1
ATOM 604 O O . ARG A 1 74 ? -12.390 -0.591 23.249 1.00 93.38 74 ARG A O 1
ATOM 611 N N . GLU A 1 75 ? -14.350 0.506 23.453 1.00 94.56 75 GLU A N 1
ATOM 612 C CA . GLU A 1 75 ? -13.925 1.458 24.485 1.00 94.56 75 GLU A CA 1
ATOM 613 C C . GLU A 1 75 ? -14.217 0.834 25.855 1.00 94.56 75 GLU A C 1
ATOM 615 O O . GLU A 1 75 ? -15.311 0.321 26.104 1.00 94.56 75 GLU A O 1
ATOM 620 N N . VAL A 1 76 ? -13.236 0.843 26.746 1.00 94.12 76 VAL A N 1
ATOM 621 C CA . VAL A 1 76 ? -13.301 0.187 28.049 1.00 94.12 76 VAL A CA 1
ATOM 622 C C . VAL A 1 76 ? -12.778 1.131 29.119 1.00 94.12 76 VAL A C 1
ATOM 624 O O . VAL A 1 76 ? -11.706 1.710 28.974 1.00 94.12 76 VAL A O 1
ATOM 627 N N . GLU A 1 77 ? -13.524 1.236 30.213 1.00 95.00 77 GLU A N 1
ATOM 628 C CA . GLU A 1 77 ? -13.097 1.923 31.425 1.00 95.00 77 GLU A CA 1
ATOM 629 C C . GLU A 1 77 ? -12.464 0.911 32.384 1.00 95.00 77 GLU A C 1
ATOM 631 O O . GLU A 1 77 ? -13.082 -0.103 32.742 1.00 95.00 77 GLU A O 1
ATOM 636 N N . TRP A 1 78 ? -11.237 1.189 32.808 1.00 94.50 78 TRP A N 1
ATOM 637 C CA . TRP A 1 78 ? -10.438 0.343 33.684 1.00 94.50 78 TRP A CA 1
ATOM 638 C C . TRP A 1 78 ? -10.204 1.009 35.032 1.00 94.50 78 TRP A C 1
ATOM 640 O O . TRP A 1 78 ? -10.029 2.219 35.128 1.00 94.50 78 TRP A O 1
ATOM 650 N N . LYS A 1 79 ? -10.122 0.196 36.080 1.00 92.75 79 LYS A N 1
ATOM 651 C CA . LYS A 1 79 ? -9.655 0.622 37.394 1.00 92.75 79 LYS A CA 1
ATOM 652 C C . LYS A 1 79 ? -8.730 -0.441 37.961 1.00 92.75 79 LYS A C 1
ATOM 654 O O . LYS A 1 79 ? -9.150 -1.587 38.112 1.00 92.75 79 LYS A O 1
ATOM 659 N N . ASP A 1 80 ? -7.483 -0.068 38.226 1.00 89.56 80 ASP A N 1
ATOM 660 C CA . ASP A 1 80 ? -6.467 -0.944 38.824 1.00 89.56 80 ASP A CA 1
ATOM 661 C C . ASP A 1 80 ? -6.318 -2.299 38.091 1.00 89.56 80 ASP A C 1
ATOM 663 O O . ASP A 1 80 ? -6.237 -3.368 38.697 1.00 89.56 80 ASP A O 1
ATOM 667 N N . GLY A 1 81 ? -6.336 -2.275 36.753 1.00 88.75 81 GLY A N 1
ATOM 668 C CA . GLY A 1 81 ? -6.233 -3.467 35.904 1.00 88.75 81 GLY A CA 1
ATOM 669 C C . GLY A 1 81 ? -7.533 -4.263 35.739 1.00 88.75 81 GLY A C 1
ATOM 670 O O . GLY A 1 81 ? -7.544 -5.277 35.038 1.00 88.75 81 GLY A O 1
ATOM 671 N N . VAL A 1 82 ? -8.644 -3.814 36.329 1.00 90.38 82 VAL A N 1
ATOM 672 C CA . VAL A 1 82 ? -9.959 -4.457 36.220 1.00 90.38 82 VAL A CA 1
ATOM 673 C C . VAL A 1 82 ? -10.883 -3.630 35.330 1.00 90.38 82 VAL A C 1
ATOM 675 O O . VAL A 1 82 ? -11.091 -2.443 35.555 1.00 90.38 82 VAL A O 1
ATOM 678 N N . GLU A 1 83 ? -11.476 -4.264 34.319 1.00 91.81 83 GLU A N 1
ATOM 679 C CA . GLU A 1 83 ? -12.525 -3.638 33.506 1.00 91.81 83 GLU A CA 1
ATOM 680 C C . GLU A 1 83 ? -13.766 -3.380 34.370 1.00 91.81 83 GLU A C 1
ATOM 682 O O . GLU A 1 83 ? -14.353 -4.307 34.936 1.00 91.81 83 GLU A O 1
ATOM 687 N N . VAL A 1 84 ? -14.173 -2.116 34.429 1.00 91.75 84 VAL A N 1
ATOM 688 C CA . VAL A 1 84 ? -15.341 -1.639 35.175 1.00 91.75 84 VAL A CA 1
ATOM 689 C C . VAL A 1 84 ? -16.571 -1.635 34.272 1.00 91.75 84 VAL A C 1
ATOM 691 O O . VAL A 1 84 ? -17.641 -2.137 34.628 1.00 91.75 84 VAL A O 1
ATOM 694 N N . SER A 1 85 ? -16.413 -1.085 33.073 1.00 90.81 85 SER A N 1
ATOM 695 C CA . SER A 1 85 ? -17.466 -1.002 32.069 1.00 90.81 85 SER A CA 1
ATOM 696 C C . SER A 1 85 ? -16.857 -0.898 30.682 1.00 90.81 85 SER A C 1
ATOM 698 O O . SER A 1 85 ? -15.674 -0.601 30.536 1.00 90.81 85 SER A O 1
ATOM 700 N N . GLY A 1 86 ? -17.667 -1.112 29.657 1.00 91.44 86 GLY A N 1
ATOM 701 C CA . GLY A 1 86 ? -17.228 -0.819 28.305 1.00 91.44 86 GLY A CA 1
ATOM 702 C C . GLY A 1 86 ? -18.375 -0.765 27.322 1.00 91.44 86 GLY A C 1
ATOM 703 O O . GLY A 1 86 ? -19.503 -1.189 27.606 1.00 91.44 86 GLY A O 1
ATOM 704 N N . ARG A 1 87 ? -18.058 -0.230 26.155 1.00 89.44 87 ARG A N 1
ATOM 705 C CA . ARG A 1 87 ? -18.958 -0.023 25.038 1.00 89.44 87 ARG A CA 1
ATOM 706 C C . ARG A 1 87 ? -18.313 -0.612 23.794 1.00 89.44 87 ARG A C 1
ATOM 708 O O . ARG A 1 87 ? -17.196 -0.243 23.441 1.00 89.44 87 ARG A O 1
ATOM 715 N N . ASP A 1 88 ? -19.041 -1.495 23.124 1.00 89.62 88 ASP A N 1
ATOM 716 C CA . ASP A 1 88 ? -18.601 -2.017 21.834 1.00 89.62 88 ASP A CA 1
ATOM 717 C C . ASP A 1 88 ? -18.641 -0.904 20.787 1.00 89.62 88 ASP A C 1
ATOM 719 O O . ASP A 1 88 ? -19.580 -0.097 20.729 1.00 89.62 88 ASP A O 1
ATOM 723 N N . LEU A 1 89 ? -17.586 -0.858 19.989 1.00 86.81 89 LEU A N 1
ATOM 724 C CA . LEU A 1 89 ? -17.452 0.022 18.847 1.00 86.81 89 LEU A CA 1
ATOM 725 C C . LEU A 1 89 ? -17.737 -0.803 17.602 1.00 86.81 89 LEU A C 1
ATOM 727 O O . LEU A 1 89 ? -17.316 -1.954 17.486 1.00 86.81 89 LEU A O 1
ATOM 731 N N . TYR A 1 90 ? -18.478 -0.212 16.679 1.00 85.19 90 TYR A N 1
ATOM 732 C CA . TYR A 1 90 ? -18.723 -0.826 15.389 1.00 85.19 90 TYR A CA 1
ATOM 733 C C . TYR A 1 90 ? -17.826 -0.129 14.379 1.00 85.19 90 TYR A C 1
ATOM 735 O O . TYR A 1 90 ? -18.011 1.060 14.124 1.00 85.19 90 TYR A O 1
ATOM 743 N N . ASP A 1 91 ? -16.829 -0.855 13.875 1.00 84.50 91 ASP A N 1
ATOM 744 C CA . ASP A 1 91 ? -15.835 -0.323 12.938 1.00 84.50 91 ASP A CA 1
ATOM 745 C C . ASP A 1 91 ? -15.110 0.932 13.475 1.00 84.50 91 ASP A C 1
ATOM 747 O O . ASP A 1 91 ? -14.922 1.927 12.784 1.00 84.50 91 ASP A O 1
ATOM 751 N N . GLY A 1 92 ? -14.773 0.937 14.771 1.00 88.06 92 GLY A N 1
ATOM 752 C CA . GLY A 1 92 ? -14.134 2.086 15.428 1.00 88.06 92 GLY A CA 1
ATOM 753 C C . GLY A 1 92 ? -15.090 3.205 15.844 1.00 88.06 92 GLY A C 1
ATOM 754 O O . GLY A 1 92 ? -14.675 4.121 16.554 1.00 88.06 92 GLY A O 1
ATOM 755 N N . TRP A 1 93 ? -16.372 3.128 15.477 1.00 87.31 93 TRP A N 1
ATOM 756 C CA . TRP A 1 93 ? -17.351 4.181 15.737 1.00 87.31 93 TRP A CA 1
ATOM 757 C C . TRP A 1 93 ? -18.321 3.848 16.872 1.00 87.31 93 TRP A C 1
ATOM 759 O O . TRP A 1 93 ? -18.743 2.708 17.089 1.00 87.31 93 TRP A O 1
ATOM 769 N N . TYR A 1 94 ? -18.749 4.900 17.570 1.00 85.31 94 TYR A N 1
ATOM 770 C CA . TYR A 1 94 ? -19.899 4.854 18.467 1.00 85.31 94 TYR A CA 1
ATOM 771 C C . TYR A 1 94 ? -21.184 4.680 17.654 1.00 85.31 94 TYR A C 1
ATOM 773 O O . TYR A 1 94 ? -21.403 5.384 16.670 1.00 85.31 94 TYR A O 1
ATOM 781 N N . THR A 1 95 ? -22.089 3.810 18.103 1.00 78.25 95 THR A N 1
ATOM 782 C CA . THR A 1 95 ? -23.420 3.671 17.493 1.00 78.25 95 THR A CA 1
ATOM 783 C C . THR A 1 95 ? -24.500 4.101 18.479 1.00 78.25 95 THR A C 1
ATOM 785 O O . THR A 1 95 ? -24.311 4.048 19.696 1.00 78.25 95 THR A O 1
ATOM 788 N N . ARG A 1 96 ? -25.669 4.516 17.971 1.00 72.00 96 ARG A N 1
ATOM 789 C CA . ARG A 1 96 ? -26.797 4.953 18.820 1.00 72.00 96 ARG A CA 1
ATOM 790 C C . ARG A 1 96 ? -27.312 3.847 19.754 1.00 72.00 96 ARG A C 1
ATOM 792 O O . ARG A 1 96 ? -27.926 4.155 20.768 1.00 72.00 96 ARG A O 1
ATOM 799 N N . SER A 1 97 ? -27.049 2.580 19.430 1.00 65.31 97 SER A N 1
ATOM 800 C CA . SER A 1 97 ? -27.438 1.408 20.221 1.00 65.31 97 SER A CA 1
ATOM 801 C C . SER A 1 97 ? -26.367 0.922 21.203 1.00 65.31 97 SER A C 1
ATOM 803 O O . SER A 1 97 ? -26.684 0.116 22.079 1.00 65.31 97 SER A O 1
ATOM 805 N N . THR A 1 98 ? -25.110 1.370 21.094 1.00 64.31 98 THR A N 1
ATOM 806 C CA . THR A 1 98 ? -24.044 0.913 21.995 1.00 64.31 98 THR A CA 1
ATOM 807 C C . THR A 1 98 ? -23.966 1.823 23.210 1.00 64.31 98 THR A C 1
ATOM 809 O O . THR A 1 98 ? -23.318 2.859 23.183 1.00 64.31 98 THR A O 1
ATOM 812 N N . THR A 1 99 ? -24.642 1.462 24.300 1.00 71.31 99 THR A N 1
ATOM 813 C CA . THR A 1 99 ? -24.465 2.113 25.608 1.00 71.31 99 THR A CA 1
ATOM 814 C C . THR A 1 99 ? -23.369 1.412 26.417 1.00 71.31 99 THR A C 1
ATOM 816 O O . THR A 1 99 ? -23.195 0.198 26.269 1.00 71.31 99 THR A O 1
ATOM 819 N N . PRO A 1 100 ? -22.614 2.132 27.272 1.00 75.00 100 PRO A N 1
ATOM 820 C CA . PRO A 1 100 ? -21.655 1.503 28.169 1.00 75.00 100 PRO A CA 1
ATOM 821 C C . PRO A 1 100 ? -22.390 0.538 29.095 1.00 75.00 100 PRO A C 1
ATOM 823 O O . PRO A 1 100 ? -23.337 0.922 29.785 1.00 75.00 100 PRO A O 1
ATOM 826 N N . LYS A 1 101 ? -21.968 -0.725 29.096 1.00 79.50 101 LYS A N 1
ATOM 827 C CA . LYS A 1 101 ? -22.521 -1.753 29.977 1.00 79.50 101 LYS A CA 1
ATOM 828 C C . LYS A 1 101 ? -21.507 -2.071 31.074 1.00 79.50 101 LYS A C 1
ATOM 830 O O . LYS A 1 101 ? -20.326 -2.257 30.763 1.00 79.50 101 LYS A O 1
ATOM 835 N N . PRO A 1 102 ? -21.937 -2.162 32.345 1.00 79.19 102 PRO A N 1
ATOM 836 C CA . PRO A 1 102 ? -21.092 -2.677 33.413 1.00 79.19 102 PRO A CA 1
ATOM 837 C C . PRO A 1 102 ? -20.640 -4.102 33.095 1.00 79.19 102 PRO A C 1
ATOM 839 O O . PRO A 1 102 ? -21.402 -4.883 32.514 1.00 79.19 102 PRO A O 1
ATOM 842 N N . LYS A 1 103 ? -19.425 -4.466 33.511 1.00 74.12 103 LYS A N 1
ATOM 843 C CA . LYS A 1 103 ? -18.952 -5.846 33.372 1.00 74.12 103 LYS A CA 1
ATOM 844 C C . LYS A 1 103 ? -19.888 -6.799 34.145 1.00 74.12 103 LYS A C 1
ATOM 846 O O . LYS A 1 103 ? -20.125 -6.570 35.335 1.00 74.12 103 LYS A O 1
ATOM 851 N N . PRO A 1 104 ? -20.433 -7.865 33.522 1.00 62.25 104 PRO A N 1
ATOM 852 C CA . PRO A 1 104 ? -21.265 -8.837 34.228 1.00 62.25 104 PRO A CA 1
ATOM 853 C C . PRO A 1 104 ? -20.503 -9.455 35.408 1.00 62.25 104 PRO A C 1
ATOM 855 O O . PRO A 1 104 ? -19.351 -9.865 35.252 1.00 62.25 104 PRO A O 1
ATOM 858 N N . LYS A 1 105 ? -21.137 -9.548 36.587 1.00 56.81 105 LYS A N 1
ATOM 859 C CA . LYS A 1 105 ? -20.526 -10.198 37.759 1.00 56.81 105 LYS A CA 1
ATOM 860 C C . LYS A 1 105 ? -20.140 -11.646 37.410 1.00 56.81 105 LYS A C 1
ATOM 862 O O . LYS A 1 105 ? -20.971 -12.355 36.833 1.00 56.81 105 LYS A O 1
ATOM 867 N N . PRO A 1 106 ? -18.932 -12.115 37.777 1.00 49.44 106 PRO A N 1
ATOM 868 C CA . PRO A 1 106 ? -18.538 -13.502 37.562 1.00 49.44 106 PRO A CA 1
ATOM 869 C C . PRO A 1 106 ? -19.561 -14.450 38.202 1.00 49.44 106 PRO A C 1
ATOM 871 O O . PRO A 1 106 ? -19.807 -14.383 39.407 1.00 49.44 106 PRO A O 1
ATOM 874 N N . LYS A 1 107 ? -20.174 -15.337 37.408 1.00 43.91 107 LYS A N 1
ATOM 875 C CA . LYS A 1 107 ? -20.971 -16.442 37.961 1.00 43.91 107 LYS A CA 1
ATOM 876 C C . LYS A 1 107 ? -20.028 -17.414 38.693 1.00 43.91 107 LYS A C 1
ATOM 878 O O . LYS A 1 107 ? -18.966 -17.722 38.146 1.00 43.91 107 LYS A O 1
ATOM 883 N N . PRO A 1 108 ? -20.391 -17.924 39.886 1.00 42.97 108 PRO A N 1
ATOM 884 C CA . PRO A 1 108 ? -19.595 -18.923 40.593 1.00 42.97 108 PRO A CA 1
ATOM 885 C C . PRO A 1 108 ? -19.317 -20.136 39.700 1.00 42.97 108 PRO A C 1
ATOM 887 O O . PRO A 1 108 ? -20.226 -20.677 39.068 1.00 42.97 108 PRO A O 1
ATOM 890 N N . LYS A 1 109 ? -18.051 -20.553 39.640 1.00 39.06 109 LYS A N 1
ATOM 891 C CA . LYS A 1 109 ? -17.588 -21.689 38.834 1.00 39.06 109 LYS A CA 1
ATOM 892 C C . LYS A 1 109 ? -18.238 -22.985 39.367 1.00 39.06 109 LYS A C 1
ATOM 894 O O . LYS A 1 109 ? -18.034 -23.297 40.542 1.00 39.06 109 LYS A O 1
ATOM 899 N N . PRO A 1 110 ? -19.006 -23.751 38.568 1.00 49.47 110 PRO A N 1
ATOM 900 C CA . PRO A 1 110 ? -19.554 -25.031 39.014 1.00 49.47 110 PRO A CA 1
ATOM 901 C C . PRO A 1 110 ? -18.433 -26.042 39.295 1.00 49.47 110 PRO A C 1
ATOM 903 O O . PRO A 1 110 ? -17.452 -26.111 38.552 1.00 49.47 110 PRO A O 1
ATOM 906 N N . LYS A 1 111 ? -18.584 -26.840 40.360 1.00 39.44 111 LYS A N 1
ATOM 907 C CA . LYS A 1 111 ? -17.663 -27.935 40.711 1.00 39.44 111 LYS A CA 1
ATOM 908 C C . LYS A 1 111 ? -17.595 -28.960 39.557 1.00 39.44 111 LYS A C 1
ATOM 910 O O . LYS A 1 111 ? -18.648 -29.279 38.999 1.00 39.44 111 LYS A O 1
ATOM 915 N N . PRO A 1 112 ? -16.414 -29.503 39.199 1.00 44.62 112 PRO A N 1
ATOM 916 C CA . PRO A 1 112 ? -16.294 -30.435 38.078 1.00 44.62 112 PRO A CA 1
ATOM 917 C C . PRO A 1 112 ? -17.066 -31.730 38.355 1.00 44.62 112 PRO A C 1
ATOM 919 O O . PRO A 1 112 ? -16.856 -32.370 39.385 1.00 44.62 112 PRO A O 1
ATOM 922 N N . LYS A 1 113 ? -17.940 -32.128 37.426 1.00 45.19 113 LYS A N 1
ATOM 923 C CA . LYS A 1 113 ? -18.581 -33.451 37.401 1.00 45.19 113 LYS A CA 1
ATOM 924 C C . LYS A 1 113 ? -17.811 -34.350 36.412 1.00 45.19 113 LYS A C 1
ATOM 926 O O . LYS A 1 113 ? -17.340 -33.820 35.401 1.00 45.19 113 LYS A O 1
ATOM 931 N N . PRO A 1 114 ? -17.647 -35.664 36.666 1.00 51.72 114 PRO A N 1
ATOM 932 C CA . PRO A 1 114 ? -16.876 -36.552 35.792 1.00 51.72 114 PRO A CA 1
ATOM 933 C C . PRO A 1 114 ? -17.439 -36.577 34.366 1.00 51.72 114 PRO A C 1
ATOM 935 O O . PRO A 1 114 ? -18.653 -36.620 34.174 1.00 51.72 114 PRO A O 1
ATOM 938 N N . LYS A 1 115 ? -16.544 -36.522 33.376 1.00 42.59 115 LYS A N 1
ATOM 939 C CA . LYS A 1 115 ? -16.850 -36.329 31.953 1.00 42.59 115 LYS A CA 1
ATOM 940 C C . LYS A 1 115 ? -17.261 -37.659 31.291 1.00 42.59 115 LYS A C 1
ATOM 942 O O . LYS A 1 115 ? -16.428 -38.563 31.247 1.00 42.59 115 LYS A O 1
ATOM 947 N N . PRO A 1 116 ? -18.478 -37.797 30.732 1.00 55.03 116 PRO A N 1
ATOM 948 C CA . PRO A 1 116 ? -18.805 -38.902 29.835 1.00 55.03 116 PRO A CA 1
ATOM 949 C C . PRO A 1 116 ? -18.161 -38.686 28.457 1.00 55.03 116 PRO A C 1
ATOM 951 O O . PRO A 1 116 ? -17.952 -37.550 28.022 1.00 55.03 116 PRO A O 1
ATOM 954 N N . LYS A 1 117 ? -17.843 -39.787 27.773 1.00 43.16 117 LYS A N 1
ATOM 955 C CA . LYS A 1 117 ? -17.210 -39.815 26.445 1.00 43.16 117 LYS A CA 1
ATOM 956 C C . LYS A 1 117 ? -18.104 -39.115 25.395 1.00 43.16 117 LYS A C 1
ATOM 958 O O . LYS A 1 117 ? -19.287 -39.447 25.340 1.00 43.16 117 LYS A O 1
ATOM 963 N N . PRO A 1 118 ? -17.592 -38.175 24.571 1.00 48.94 118 PRO A N 1
ATOM 964 C CA . PRO A 1 118 ? -18.422 -37.453 23.605 1.00 48.94 118 PRO A CA 1
ATOM 965 C C . PRO A 1 118 ? -18.880 -38.350 22.450 1.00 48.94 118 PRO A C 1
ATOM 967 O O . PRO A 1 118 ? -18.071 -39.076 21.871 1.00 48.94 118 PRO A O 1
ATOM 970 N N . ALA A 1 119 ? -20.162 -38.251 22.099 1.00 52.91 119 ALA A N 1
ATOM 971 C CA . ALA A 1 119 ? -20.681 -38.652 20.794 1.00 52.91 119 ALA A CA 1
ATOM 972 C C . ALA A 1 119 ? -20.371 -37.555 19.745 1.00 52.91 119 ALA A C 1
ATOM 974 O O . ALA A 1 119 ? -20.136 -36.406 20.134 1.00 52.91 119 ALA A O 1
ATOM 975 N N . PRO A 1 120 ? -20.355 -37.868 18.435 1.00 52.66 120 PRO A N 1
ATOM 976 C CA . PRO A 1 120 ? -20.009 -36.900 17.396 1.00 52.66 120 PRO A CA 1
ATOM 977 C C . PRO A 1 120 ? -21.078 -35.801 17.304 1.00 52.66 120 PRO A C 1
ATOM 979 O O . PRO A 1 120 ? -22.252 -36.099 17.098 1.00 52.66 120 PRO A O 1
ATOM 982 N N . MET A 1 121 ? -20.677 -34.535 17.453 1.00 42.69 121 MET A N 1
ATOM 983 C CA . MET A 1 121 ? -21.533 -33.374 17.185 1.00 42.69 121 MET A CA 1
ATOM 984 C C . MET A 1 121 ? -21.402 -32.977 15.714 1.00 42.69 121 MET A C 1
ATOM 986 O O . MET A 1 121 ? -20.296 -32.760 15.223 1.00 42.69 121 MET A O 1
ATOM 990 N N . SER A 1 122 ? -22.537 -32.857 15.030 1.00 53.56 122 SER A N 1
ATOM 991 C CA . SER A 1 122 ? -22.651 -32.209 13.724 1.00 53.56 122 SER A CA 1
ATOM 992 C C . SER A 1 122 ? -22.192 -30.748 13.804 1.00 53.56 122 SER A C 1
ATOM 994 O O . SER A 1 122 ? -22.515 -30.050 14.769 1.00 53.56 122 SER A O 1
ATOM 996 N N . ALA A 1 123 ? -21.440 -30.300 12.795 1.00 48.44 123 ALA A N 1
ATOM 997 C CA . ALA A 1 123 ? -20.896 -28.948 12.710 1.00 48.44 123 ALA A CA 1
ATOM 998 C C . ALA A 1 123 ? -22.004 -27.872 12.800 1.00 48.44 123 ALA A C 1
ATOM 1000 O O . ALA A 1 123 ? -23.077 -28.064 12.221 1.00 48.44 123 ALA A O 1
ATOM 1001 N N . PRO A 1 124 ? -21.775 -26.743 13.500 1.00 53.31 124 PRO A N 1
ATOM 1002 C CA . PRO A 1 124 ? -22.699 -25.613 13.486 1.00 53.31 124 PRO A CA 1
ATOM 1003 C C . PRO A 1 124 ? -22.799 -25.020 12.077 1.00 53.31 124 PRO A C 1
ATOM 1005 O O . PRO A 1 124 ? -21.788 -24.893 11.386 1.00 53.31 124 PRO A O 1
ATOM 1008 N N . ALA A 1 125 ? -24.006 -24.633 11.664 1.00 50.41 125 ALA A N 1
ATOM 1009 C CA . ALA A 1 125 ? -24.214 -23.903 10.416 1.00 50.41 125 ALA A CA 1
ATOM 1010 C C . ALA A 1 125 ? -23.437 -22.563 10.426 1.00 50.41 125 ALA A C 1
ATOM 1012 O O . ALA A 1 125 ? -23.336 -21.944 11.492 1.00 50.41 125 ALA A O 1
ATOM 1013 N N . PRO A 1 126 ? -22.902 -22.096 9.279 1.00 52.06 126 PRO A N 1
ATOM 1014 C CA . PRO A 1 126 ? -22.170 -20.834 9.196 1.00 52.06 126 PRO A CA 1
ATOM 1015 C C . PRO A 1 126 ? -23.031 -19.655 9.662 1.00 52.06 126 PRO A C 1
ATOM 1017 O O . PRO A 1 126 ? -24.216 -19.572 9.335 1.00 52.06 126 PRO A O 1
ATOM 1020 N N . ALA A 1 127 ? -22.429 -18.741 10.426 1.00 43.97 127 ALA A N 1
ATOM 1021 C CA . ALA A 1 127 ? -23.084 -17.505 10.835 1.00 43.97 127 ALA A CA 1
ATOM 1022 C C . ALA A 1 127 ? -23.420 -16.628 9.605 1.00 43.97 127 ALA A C 1
ATOM 1024 O O . ALA A 1 127 ? -22.678 -16.664 8.620 1.00 43.97 127 ALA A O 1
ATOM 1025 N N . PRO A 1 128 ? -24.507 -15.831 9.645 1.00 48.19 128 PRO A N 1
ATOM 1026 C CA . PRO A 1 128 ? -24.850 -14.909 8.564 1.00 48.19 128 PRO A CA 1
ATOM 1027 C C . PRO A 1 128 ? -23.709 -13.916 8.311 1.00 48.19 128 PRO A C 1
ATOM 1029 O O . PRO A 1 128 ? -23.135 -13.388 9.264 1.00 48.19 128 PRO A O 1
ATOM 1032 N N . ALA A 1 129 ? -23.400 -13.651 7.039 1.00 39.00 129 ALA A N 1
ATOM 1033 C CA . ALA A 1 129 ? -22.395 -12.664 6.653 1.00 39.00 129 ALA A CA 1
ATOM 1034 C C . ALA A 1 129 ? -22.719 -11.276 7.258 1.00 39.00 129 ALA A C 1
ATOM 1036 O O . ALA A 1 129 ? -23.897 -10.900 7.307 1.00 39.00 129 ALA A O 1
ATOM 1037 N N . PRO A 1 130 ? -21.712 -10.508 7.721 1.00 48.81 130 PRO A N 1
ATOM 1038 C CA . PRO A 1 130 ? -21.919 -9.161 8.243 1.00 48.81 130 PRO A CA 1
ATOM 1039 C C . PRO A 1 130 ? -22.613 -8.262 7.215 1.00 48.81 130 PRO A C 1
ATOM 1041 O O . PRO A 1 130 ? -22.339 -8.339 6.017 1.00 48.81 130 PRO A O 1
ATOM 1044 N N . ALA A 1 131 ? -23.501 -7.387 7.689 1.00 39.62 131 ALA A N 1
ATOM 1045 C CA . ALA A 1 131 ? -24.118 -6.370 6.846 1.00 39.62 131 ALA A CA 1
ATOM 1046 C C . ALA A 1 131 ? -23.037 -5.438 6.251 1.00 39.62 131 ALA A C 1
ATOM 1048 O O . ALA A 1 131 ? -22.083 -5.105 6.958 1.00 39.62 131 ALA A O 1
ATOM 1049 N N . PRO A 1 132 ? -23.169 -5.011 4.980 1.00 42.69 132 PRO A N 1
ATOM 1050 C CA . PRO A 1 132 ? -22.179 -4.164 4.323 1.00 42.69 132 PRO A CA 1
ATOM 1051 C C . PRO A 1 132 ? -22.007 -2.838 5.072 1.00 42.69 132 PRO A C 1
ATOM 1053 O O . PRO A 1 132 ? -22.990 -2.192 5.446 1.00 42.69 132 PRO A O 1
ATOM 1056 N N . ALA A 1 133 ? -20.748 -2.447 5.280 1.00 41.41 133 ALA A N 1
ATOM 1057 C CA . ALA A 1 133 ? -20.369 -1.207 5.946 1.00 41.41 133 ALA A CA 1
ATOM 1058 C C . ALA A 1 133 ? -21.059 0.019 5.307 1.00 41.41 133 ALA A C 1
ATOM 1060 O O . ALA A 1 133 ? -21.284 0.036 4.089 1.00 41.41 133 ALA A O 1
ATOM 1061 N N . PRO A 1 134 ? -21.387 1.066 6.091 1.00 43.47 134 PRO A N 1
ATOM 1062 C CA . PRO A 1 134 ? -21.892 2.316 5.538 1.00 43.47 134 PRO A CA 1
ATOM 1063 C C . PRO A 1 134 ? -20.868 2.876 4.544 1.00 43.47 134 PRO A C 1
ATOM 1065 O O . PRO A 1 134 ? -19.734 3.188 4.906 1.00 43.47 134 PRO A O 1
ATOM 1068 N N . LYS A 1 135 ? -21.259 2.985 3.267 1.00 46.97 135 LYS A N 1
ATOM 1069 C CA . LYS A 1 135 ? -20.419 3.574 2.220 1.00 46.97 135 LYS A CA 1
ATOM 1070 C C . LYS A 1 135 ? -20.070 5.006 2.626 1.00 46.97 135 LYS A C 1
ATOM 1072 O O . LYS A 1 135 ? -20.931 5.880 2.582 1.00 46.97 135 LYS A O 1
ATOM 1077 N N . ARG A 1 136 ? -18.808 5.246 3.004 1.00 57.19 136 ARG A N 1
ATOM 1078 C CA . ARG A 1 136 ? -18.216 6.592 3.039 1.00 57.19 136 ARG A CA 1
ATOM 1079 C C . ARG A 1 136 ? -18.521 7.226 1.682 1.00 57.19 136 ARG A C 1
ATOM 1081 O O . ARG A 1 136 ? -18.167 6.619 0.668 1.00 57.19 136 ARG A O 1
ATOM 1088 N N . GLU A 1 137 ? -19.237 8.352 1.672 1.00 61.12 137 GLU A N 1
ATOM 1089 C CA . GLU A 1 137 ? -19.584 9.039 0.426 1.00 61.12 137 GLU A CA 1
ATOM 1090 C C . GLU A 1 137 ? -18.306 9.244 -0.384 1.00 61.12 137 GLU A C 1
ATOM 1092 O O . GLU A 1 137 ? -17.309 9.774 0.114 1.00 61.12 137 GLU A O 1
ATOM 1097 N N . GLU A 1 138 ? -18.307 8.698 -1.597 1.00 63.53 138 GLU A N 1
ATOM 1098 C CA . GLU A 1 138 ? -17.162 8.767 -2.486 1.00 63.53 138 GLU A CA 1
ATOM 1099 C C . GLU A 1 138 ? -16.990 10.233 -2.907 1.00 63.53 138 GLU A C 1
ATOM 1101 O O . GLU A 1 138 ? -17.963 10.843 -3.363 1.00 63.53 138 GLU A O 1
ATOM 1106 N N . PRO A 1 139 ? -15.800 10.835 -2.728 1.00 66.50 139 PRO A N 1
ATOM 1107 C CA . PRO A 1 139 ? -15.550 12.183 -3.195 1.00 66.50 139 PRO A CA 1
ATOM 1108 C C . PRO A 1 139 ? -15.781 12.239 -4.705 1.00 66.50 139 PRO A C 1
ATOM 1110 O O . PRO A 1 139 ? -15.601 11.251 -5.425 1.00 66.50 139 PRO A O 1
ATOM 1113 N N . ALA A 1 140 ? -16.184 13.412 -5.192 1.00 77.19 140 ALA A N 1
ATOM 1114 C CA . ALA A 1 140 ? -16.297 13.635 -6.625 1.00 77.19 140 ALA A CA 1
ATOM 1115 C C . ALA A 1 140 ? -14.975 13.245 -7.322 1.00 77.19 140 ALA A C 1
ATOM 1117 O O . ALA A 1 140 ? -13.909 13.498 -6.754 1.00 77.19 140 ALA A O 1
ATOM 1118 N N . PRO A 1 141 ? -15.024 12.649 -8.532 1.00 84.19 141 PRO A N 1
ATOM 1119 C CA . PRO A 1 141 ? -13.830 12.288 -9.286 1.00 84.19 141 PRO A CA 1
ATOM 1120 C C . PRO A 1 141 ? -12.821 13.440 -9.343 1.00 84.19 141 PRO A C 1
ATOM 1122 O O . PRO A 1 141 ? -13.075 14.464 -9.977 1.00 84.19 141 PRO A O 1
ATOM 1125 N N . LEU A 1 142 ? -11.673 13.261 -8.694 1.00 91.06 142 LEU A N 1
ATOM 1126 C CA . LEU A 1 142 ? -10.569 14.205 -8.696 1.00 91.06 142 LEU A CA 1
ATOM 1127 C C . LEU A 1 142 ? -9.429 13.624 -9.524 1.00 91.06 142 LEU A C 1
ATOM 1129 O O . LEU A 1 142 ? -8.667 12.767 -9.066 1.00 91.06 142 LEU A O 1
ATOM 1133 N N . ARG A 1 143 ? -9.314 14.125 -10.755 1.00 92.50 143 ARG A N 1
ATOM 1134 C CA . ARG A 1 143 ? -8.199 13.805 -11.642 1.00 92.50 143 ARG A CA 1
ATOM 1135 C C . ARG A 1 143 ? -7.033 14.733 -11.352 1.00 92.50 143 ARG A C 1
ATOM 1137 O O . ARG A 1 143 ? -7.198 15.951 -11.378 1.00 92.50 143 ARG A O 1
ATOM 1144 N N . PHE A 1 144 ? -5.859 14.163 -11.124 1.00 92.44 144 PHE A N 1
ATOM 1145 C CA . PHE A 1 144 ? -4.633 14.922 -10.920 1.00 92.44 144 PHE A CA 1
ATOM 1146 C C . PHE A 1 144 ? -3.559 14.439 -11.889 1.00 92.44 144 PHE A C 1
ATOM 1148 O O . PHE A 1 144 ? -3.408 13.239 -12.110 1.00 92.44 144 PHE A O 1
ATOM 1155 N N . SER A 1 145 ? -2.826 15.374 -12.490 1.00 92.00 145 SER A N 1
ATOM 1156 C CA . SER A 1 145 ? -1.730 15.068 -13.410 1.00 92.00 145 SER A CA 1
ATOM 1157 C C . SER A 1 145 ? -0.419 15.603 -12.857 1.00 92.00 145 SER A C 1
ATOM 1159 O O . SER A 1 145 ? -0.281 16.802 -12.637 1.00 92.00 145 SER A O 1
ATOM 1161 N N . VAL A 1 146 ? 0.541 14.708 -12.654 1.00 90.19 146 VAL A N 1
ATOM 1162 C CA . VAL A 1 146 ? 1.927 15.038 -12.331 1.00 90.19 146 VAL A CA 1
ATOM 1163 C C . VAL A 1 146 ? 2.674 15.270 -13.641 1.00 90.19 146 VAL A C 1
ATOM 1165 O O . VAL A 1 146 ? 2.657 14.435 -14.550 1.00 90.19 146 VAL A O 1
ATOM 1168 N N . THR A 1 147 ? 3.313 16.427 -13.745 1.00 91.06 147 THR A N 1
ATOM 1169 C CA . THR A 1 147 ? 4.188 16.820 -14.858 1.00 91.06 147 THR A CA 1
ATOM 1170 C C . THR A 1 147 ? 5.591 17.121 -14.329 1.00 91.06 147 THR A C 1
ATOM 1172 O O . THR A 1 147 ? 5.790 17.177 -13.116 1.00 91.06 147 THR A O 1
ATOM 1175 N N . GLY A 1 148 ? 6.566 17.365 -15.211 1.00 78.12 148 GLY A N 1
ATOM 1176 C CA . GLY A 1 148 ? 7.962 17.598 -14.813 1.00 78.12 148 GLY A CA 1
ATOM 1177 C C . GLY A 1 148 ? 8.184 18.772 -13.845 1.00 78.12 148 GLY A C 1
ATOM 1178 O O . GLY A 1 148 ? 9.199 18.809 -13.160 1.00 78.12 148 GLY A O 1
ATOM 1179 N N . SER A 1 149 ? 7.241 19.714 -13.743 1.00 76.75 149 SER A N 1
ATOM 1180 C CA . SER A 1 149 ? 7.285 20.832 -12.787 1.00 76.75 149 SER A CA 1
ATOM 1181 C C . SER A 1 149 ? 6.536 20.569 -11.475 1.00 76.75 149 SER A C 1
ATOM 1183 O O . SER A 1 149 ? 6.613 21.380 -10.553 1.00 76.75 149 SER A O 1
ATOM 1185 N N . THR A 1 150 ? 5.796 19.463 -11.378 1.00 79.69 150 THR A N 1
ATOM 1186 C CA . THR A 1 150 ? 4.950 19.141 -10.224 1.00 79.69 150 THR A CA 1
ATOM 1187 C C . THR A 1 150 ? 5.772 18.421 -9.164 1.00 79.69 150 THR A C 1
ATOM 1189 O O . THR A 1 150 ? 6.391 17.395 -9.449 1.00 79.69 150 THR A O 1
ATOM 1192 N N . LYS A 1 151 ? 5.757 18.903 -7.917 1.00 78.94 151 LYS A N 1
ATOM 1193 C CA . LYS A 1 151 ? 6.363 18.141 -6.823 1.00 78.94 151 LYS A CA 1
ATOM 1194 C C . LYS A 1 151 ? 5.420 17.018 -6.422 1.00 78.94 151 LYS A C 1
ATOM 1196 O O . LYS A 1 151 ? 4.220 17.225 -6.279 1.00 78.94 151 LYS A O 1
ATOM 1201 N N . TRP A 1 152 ? 5.973 15.837 -6.159 1.00 80.50 152 TRP A N 1
ATOM 1202 C CA . TRP A 1 152 ? 5.196 14.688 -5.678 1.00 80.50 152 TRP A CA 1
ATOM 1203 C C . TRP A 1 152 ? 4.368 15.007 -4.417 1.00 80.50 152 TRP A C 1
ATOM 1205 O O . TRP A 1 152 ? 3.279 14.478 -4.222 1.00 80.50 152 TRP A O 1
ATOM 1215 N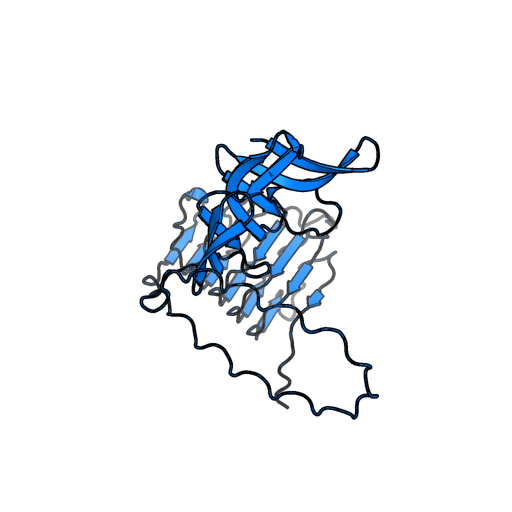 N . THR A 1 153 ? 4.858 15.924 -3.579 1.00 80.50 153 THR A N 1
ATOM 1216 C CA . THR A 1 153 ? 4.182 16.398 -2.362 1.00 80.50 153 THR A CA 1
ATOM 1217 C C . THR A 1 153 ? 2.904 17.193 -2.613 1.00 80.50 153 THR A C 1
ATOM 1219 O O . THR A 1 153 ? 2.112 17.338 -1.686 1.00 80.50 153 THR A O 1
ATOM 1222 N N . ASP A 1 154 ? 2.706 17.704 -3.828 1.00 83.81 154 ASP A N 1
ATOM 1223 C CA . ASP A 1 154 ? 1.588 18.590 -4.169 1.00 83.81 154 ASP A CA 1
ATOM 1224 C C . ASP A 1 154 ? 0.339 17.800 -4.598 1.00 83.81 154 ASP A C 1
ATOM 1226 O O . ASP A 1 154 ? -0.743 18.364 -4.763 1.00 83.81 154 ASP A O 1
ATOM 1230 N N . VAL A 1 155 ? 0.472 16.479 -4.765 1.00 84.81 155 VAL A N 1
ATOM 1231 C CA . VAL A 1 155 ? -0.637 15.589 -5.113 1.00 84.81 155 VAL A CA 1
ATOM 1232 C C . VAL A 1 155 ? -1.619 15.510 -3.939 1.00 84.81 155 VAL A C 1
ATOM 1234 O O . VAL A 1 155 ? -1.262 15.128 -2.823 1.00 84.81 155 VAL A O 1
ATOM 1237 N N . SER A 1 156 ? -2.883 15.854 -4.196 1.00 87.88 156 SER A N 1
ATOM 1238 C CA . SER A 1 156 ? -3.950 15.808 -3.189 1.00 87.88 156 SER A CA 1
ATOM 1239 C C . SER A 1 156 ? -4.176 14.390 -2.658 1.00 87.88 156 SER A C 1
ATOM 1241 O O . SER A 1 156 ? -4.303 13.447 -3.432 1.00 87.88 156 SER A O 1
ATOM 1243 N N . LEU A 1 157 ? -4.353 14.247 -1.340 1.00 88.31 157 LEU A N 1
ATOM 1244 C CA . LEU A 1 157 ? -4.742 12.978 -0.701 1.00 88.31 157 LEU A CA 1
ATOM 1245 C C . LEU A 1 157 ? -6.127 12.469 -1.142 1.00 88.31 157 LEU A C 1
ATOM 1247 O O . LEU A 1 157 ? -6.448 11.302 -0.943 1.00 88.31 157 LEU A O 1
ATOM 1251 N N . GLN A 1 158 ? -6.954 13.340 -1.726 1.00 88.06 158 GLN A N 1
ATOM 1252 C CA . GLN A 1 158 ? -8.281 12.997 -2.246 1.00 88.06 158 GLN A CA 1
ATOM 1253 C C . GLN A 1 158 ? -8.258 12.618 -3.731 1.00 88.06 158 GLN A C 1
ATOM 1255 O O . GLN A 1 158 ? -9.318 12.469 -4.333 1.00 88.06 158 GLN A O 1
ATOM 1260 N N . VAL A 1 159 ? -7.074 12.515 -4.348 1.00 92.31 159 VAL A N 1
ATOM 1261 C CA . VAL A 1 159 ? -6.954 12.119 -5.753 1.00 92.31 159 VAL A CA 1
ATOM 1262 C C . VAL A 1 159 ? -7.599 10.752 -5.974 1.00 92.31 159 VAL A C 1
ATOM 1264 O O . VAL A 1 159 ? -7.328 9.790 -5.257 1.00 92.31 159 VAL A O 1
ATOM 1267 N N . THR A 1 160 ? -8.462 10.676 -6.981 1.00 94.44 160 THR A N 1
ATOM 1268 C CA . THR A 1 160 ? -9.129 9.432 -7.372 1.00 94.44 160 THR A CA 1
ATOM 1269 C C . THR A 1 160 ? -8.541 8.858 -8.652 1.00 94.44 160 THR A C 1
ATOM 1271 O O . THR A 1 160 ? -8.555 7.648 -8.851 1.00 94.44 160 THR A O 1
ATOM 1274 N N . ASP A 1 161 ? -8.001 9.706 -9.521 1.00 95.75 161 ASP A N 1
ATOM 1275 C CA . ASP A 1 161 ? -7.421 9.302 -10.794 1.00 95.75 161 ASP A CA 1
ATOM 1276 C C . ASP A 1 161 ? -6.081 10.030 -10.944 1.00 95.75 161 ASP A C 1
ATOM 1278 O O . ASP A 1 161 ? -6.039 11.245 -11.166 1.00 95.75 161 ASP A O 1
ATOM 1282 N N . LEU A 1 162 ? -4.981 9.300 -10.769 1.00 96.25 162 LEU A N 1
ATOM 1283 C CA . LEU A 1 162 ? -3.636 9.859 -10.796 1.00 96.25 162 LEU A CA 1
ATOM 1284 C C . LEU A 1 162 ? -2.963 9.529 -12.125 1.00 96.25 162 LEU A C 1
ATOM 1286 O O . LEU A 1 162 ? -2.757 8.361 -12.454 1.00 96.25 162 LEU A O 1
ATOM 1290 N N . LYS A 1 163 ? -2.586 10.571 -12.863 1.00 96.62 163 LYS A N 1
ATOM 1291 C CA . LYS A 1 163 ? -1.802 10.463 -14.091 1.00 96.62 163 LYS A CA 1
ATOM 1292 C C . LYS A 1 163 ? -0.412 11.049 -13.881 1.00 96.62 163 LYS A C 1
ATOM 1294 O O . LYS A 1 163 ? -0.278 12.148 -13.357 1.00 96.62 163 LYS A O 1
ATOM 1299 N N . ILE A 1 164 ? 0.621 10.338 -14.303 1.00 96.44 164 ILE A N 1
ATOM 1300 C CA . ILE A 1 164 ? 2.010 10.782 -14.282 1.00 96.44 164 ILE A CA 1
ATOM 1301 C C . ILE A 1 164 ? 2.442 10.882 -15.737 1.00 96.44 164 ILE A C 1
ATOM 1303 O O . ILE A 1 164 ? 2.353 9.912 -16.484 1.00 96.44 164 ILE A O 1
ATOM 1307 N N . SER A 1 165 ? 2.851 12.073 -16.159 1.00 96.75 165 SER A N 1
ATOM 1308 C CA . SER A 1 165 ? 3.316 12.301 -17.529 1.00 96.75 165 SER A CA 1
ATOM 1309 C C . SER A 1 165 ? 4.659 11.612 -17.752 1.00 96.75 165 SER A C 1
ATOM 1311 O O . SER A 1 165 ? 5.417 11.446 -16.800 1.00 96.75 165 SER A O 1
ATOM 1313 N N . SER A 1 166 ? 4.975 11.246 -18.995 1.00 97.19 166 SER A N 1
ATOM 1314 C CA . SER A 1 166 ? 6.259 10.616 -19.316 1.00 97.19 166 SER A CA 1
ATOM 1315 C C . SER A 1 166 ? 7.449 11.470 -18.850 1.00 97.19 166 SER A C 1
ATOM 1317 O O . SER A 1 166 ? 7.343 12.699 -18.768 1.00 97.19 166 SER A O 1
ATOM 1319 N N . ASN A 1 167 ? 8.586 10.830 -18.574 1.00 95.50 167 ASN A N 1
ATOM 1320 C CA . ASN A 1 167 ? 9.829 11.450 -18.100 1.00 95.50 167 ASN A CA 1
ATOM 1321 C C . ASN A 1 167 ? 9.739 12.138 -16.723 1.00 95.50 167 ASN A C 1
ATOM 1323 O O . ASN A 1 167 ? 10.568 12.991 -16.397 1.00 95.50 167 ASN A O 1
ATOM 1327 N N . CYS A 1 168 ? 8.738 11.810 -15.901 1.00 93.69 168 CYS A N 1
ATOM 1328 C CA . CYS A 1 168 ? 8.542 12.437 -14.593 1.00 93.69 168 CYS A CA 1
ATOM 1329 C C . CYS A 1 168 ? 9.088 11.590 -13.431 1.00 93.69 168 CYS A C 1
ATOM 1331 O O . CYS A 1 168 ? 9.207 10.368 -13.501 1.00 93.69 168 CYS A O 1
ATOM 1333 N N . CYS A 1 169 ? 9.374 12.264 -12.312 1.00 90.19 169 CYS A N 1
ATOM 1334 C CA . CYS A 1 169 ? 9.716 11.646 -11.023 1.00 90.19 169 CYS A CA 1
ATOM 1335 C C . CYS A 1 169 ? 10.962 10.733 -11.026 1.00 90.19 169 CYS A C 1
ATOM 1337 O O . CYS A 1 169 ? 11.080 9.863 -10.167 1.00 90.19 169 CYS A O 1
ATOM 1339 N N . ASN A 1 170 ? 11.911 10.938 -11.944 1.00 91.06 170 ASN A N 1
ATOM 1340 C CA . ASN A 1 170 ? 13.126 10.116 -12.035 1.00 91.06 170 ASN A CA 1
ATOM 1341 C C . ASN A 1 170 ? 14.117 10.320 -10.876 1.00 91.06 170 ASN A C 1
ATOM 1343 O O . ASN A 1 170 ? 14.874 9.402 -10.569 1.00 91.06 170 ASN A O 1
ATOM 1347 N N . ASP A 1 171 ? 14.044 11.452 -10.173 1.00 87.88 171 ASP A N 1
ATOM 1348 C CA . ASP A 1 171 ? 14.856 11.738 -8.978 1.00 87.88 171 ASP A CA 1
ATOM 1349 C C . ASP A 1 171 ? 14.224 11.211 -7.672 1.00 87.88 171 ASP A C 1
ATOM 1351 O O . ASP A 1 171 ? 14.773 11.371 -6.579 1.00 87.88 171 ASP A O 1
ATOM 1355 N N . LEU A 1 172 ? 13.032 10.611 -7.754 1.00 87.69 172 LEU A N 1
ATOM 1356 C CA . LEU A 1 172 ? 12.294 10.119 -6.597 1.00 87.69 172 LEU A CA 1
ATOM 1357 C C . LEU A 1 172 ? 12.827 8.739 -6.183 1.00 87.69 172 LEU A C 1
ATOM 1359 O O . LEU A 1 172 ? 12.697 7.770 -6.922 1.00 87.69 172 LEU A O 1
ATOM 1363 N N . ASN A 1 173 ? 13.404 8.636 -4.983 1.00 83.69 173 ASN A N 1
ATOM 1364 C CA . ASN A 1 173 ? 13.949 7.367 -4.470 1.00 83.69 173 ASN A CA 1
ATOM 1365 C C . ASN A 1 173 ? 12.885 6.457 -3.832 1.00 83.69 173 ASN A C 1
ATOM 1367 O O . ASN A 1 173 ? 13.042 5.236 -3.807 1.00 83.69 173 ASN A O 1
ATOM 1371 N N . ALA A 1 174 ? 11.815 7.049 -3.295 1.00 84.44 174 ALA A N 1
ATOM 1372 C CA . ALA A 1 174 ? 10.758 6.344 -2.578 1.00 84.44 174 ALA A CA 1
ATOM 1373 C C . ALA A 1 174 ? 9.387 6.834 -3.043 1.00 84.44 174 ALA A C 1
ATOM 1375 O O . ALA A 1 174 ? 9.084 8.024 -2.942 1.00 84.44 174 ALA A O 1
ATOM 1376 N N . LEU A 1 175 ? 8.575 5.902 -3.536 1.00 89.38 175 LEU A N 1
ATOM 1377 C CA . LEU A 1 175 ? 7.232 6.142 -4.041 1.00 89.38 175 LEU A CA 1
ATOM 1378 C C . LEU A 1 175 ? 6.205 5.616 -3.036 1.00 89.38 175 LEU A C 1
ATOM 1380 O O . LEU A 1 175 ? 6.038 4.411 -2.893 1.00 89.38 175 LEU A O 1
ATOM 1384 N N . ASP A 1 176 ? 5.511 6.528 -2.357 1.00 87.75 176 ASP A N 1
ATOM 1385 C CA . ASP A 1 176 ? 4.420 6.185 -1.442 1.00 87.75 176 ASP A CA 1
ATOM 1386 C C . ASP A 1 176 ? 3.067 6.505 -2.088 1.00 87.75 176 ASP A C 1
ATOM 1388 O O . ASP A 1 176 ? 2.600 7.647 -2.056 1.00 87.75 176 ASP A O 1
ATOM 1392 N N . LEU A 1 177 ? 2.467 5.490 -2.715 1.00 90.12 177 LEU A N 1
ATOM 1393 C CA . LEU A 1 177 ? 1.115 5.548 -3.281 1.00 90.12 177 LEU A CA 1
ATOM 1394 C C . LEU A 1 177 ? 0.031 5.225 -2.240 1.00 90.12 177 LEU A C 1
ATOM 1396 O O . LEU A 1 177 ? -1.124 5.604 -2.430 1.00 90.12 177 LEU A O 1
ATOM 1400 N N . ASN A 1 178 ? 0.386 4.561 -1.135 1.00 89.69 178 ASN A N 1
ATOM 1401 C CA . ASN A 1 178 ? -0.569 4.020 -0.159 1.00 89.69 178 ASN A CA 1
ATOM 1402 C C . ASN A 1 178 ? -1.292 5.116 0.630 1.00 89.69 178 ASN A C 1
ATOM 1404 O O . ASN A 1 178 ? -2.397 4.916 1.124 1.00 89.69 178 ASN A O 1
ATOM 1408 N N . ARG A 1 179 ? -0.713 6.318 0.677 1.00 87.69 179 ARG A N 1
ATOM 1409 C CA . ARG A 1 179 ? -1.359 7.517 1.225 1.00 87.69 179 ARG A CA 1
ATOM 1410 C C . ARG A 1 179 ? -2.595 7.995 0.447 1.00 87.69 179 ARG A C 1
ATOM 1412 O O . ARG A 1 179 ? -3.332 8.834 0.961 1.00 87.69 179 ARG A O 1
ATOM 1419 N N . PHE A 1 180 ? -2.820 7.525 -0.784 1.00 91.12 180 PHE A N 1
ATOM 1420 C CA . PHE A 1 180 ? -3.956 7.924 -1.624 1.00 91.12 180 PHE A CA 1
ATOM 1421 C C . PHE A 1 180 ? -5.110 6.912 -1.517 1.00 91.12 180 PHE A C 1
ATOM 1423 O O . PHE A 1 180 ? -5.440 6.215 -2.471 1.00 91.12 180 PHE A O 1
ATOM 1430 N N . GLU A 1 181 ? -5.763 6.847 -0.353 1.00 89.75 181 GLU A N 1
ATOM 1431 C CA . GLU A 1 181 ? -6.838 5.876 -0.048 1.00 89.75 181 GLU A CA 1
ATOM 1432 C C . GLU A 1 181 ? -8.053 5.938 -0.999 1.00 89.75 181 GLU A C 1
ATOM 1434 O O . GLU A 1 181 ? -8.853 5.003 -1.070 1.00 89.75 181 GLU A O 1
ATOM 1439 N N . TRP A 1 182 ? -8.221 7.055 -1.712 1.00 91.00 182 TRP A N 1
ATOM 1440 C CA . TRP A 1 182 ? -9.322 7.297 -2.650 1.00 91.00 182 TRP A CA 1
ATOM 1441 C C . TRP A 1 182 ? -9.008 6.908 -4.093 1.00 91.00 182 TRP A C 1
ATOM 1443 O O . TRP A 1 182 ? -9.867 7.042 -4.966 1.00 91.00 182 TRP A O 1
ATOM 1453 N N . LEU A 1 183 ? -7.792 6.436 -4.346 1.00 94.69 183 LEU A N 1
ATOM 1454 C CA . LEU A 1 183 ? -7.290 6.186 -5.681 1.00 94.69 183 LEU A CA 1
ATOM 1455 C C . LEU A 1 183 ? -8.016 5.011 -6.342 1.00 94.69 183 LEU A C 1
ATOM 1457 O O . LEU A 1 183 ? -8.164 3.939 -5.763 1.00 94.69 183 LEU A O 1
ATOM 1461 N N . ARG A 1 184 ? -8.462 5.233 -7.577 1.00 96.00 184 ARG A N 1
ATOM 1462 C CA . ARG A 1 184 ? -9.208 4.292 -8.425 1.00 96.00 184 ARG A CA 1
ATOM 1463 C C . ARG A 1 184 ? -8.441 3.931 -9.685 1.00 96.00 184 ARG A C 1
ATOM 1465 O O . ARG A 1 184 ? -8.551 2.805 -10.157 1.00 96.00 184 ARG A O 1
ATOM 1472 N N . SER A 1 185 ? -7.643 4.852 -10.216 1.00 97.50 185 SER A N 1
ATOM 1473 C CA . SER A 1 185 ? -6.798 4.585 -11.378 1.00 97.50 185 SER A CA 1
ATOM 1474 C C . SER A 1 185 ? -5.430 5.236 -11.240 1.00 97.50 185 SER A C 1
ATOM 1476 O O . SER A 1 185 ? -5.334 6.414 -10.891 1.00 97.50 185 SER A O 1
ATOM 1478 N N . ILE A 1 186 ? -4.391 4.486 -11.595 1.00 98.06 186 ILE A N 1
ATOM 1479 C CA . ILE A 1 186 ? -3.035 4.996 -11.794 1.00 98.06 186 ILE A CA 1
ATOM 1480 C C . ILE A 1 186 ? -2.671 4.835 -13.267 1.00 98.06 186 ILE A C 1
ATOM 1482 O O . ILE A 1 186 ? -2.739 3.731 -13.804 1.00 98.06 186 ILE A O 1
ATOM 1486 N N . GLU A 1 187 ? -2.242 5.924 -13.896 1.00 98.44 187 GLU A N 1
ATOM 1487 C CA . GLU A 1 187 ? -1.639 5.927 -15.227 1.00 98.44 187 GLU A CA 1
ATOM 1488 C C . GLU A 1 187 ? -0.253 6.568 -15.141 1.00 98.44 187 GLU A C 1
ATOM 1490 O O . GLU A 1 187 ? -0.128 7.782 -15.014 1.00 98.44 187 GLU A O 1
ATOM 1495 N N . ILE A 1 188 ? 0.794 5.754 -15.197 1.00 98.38 188 ILE A N 1
ATOM 1496 C CA . ILE A 1 188 ? 2.184 6.197 -15.280 1.00 98.38 188 ILE A CA 1
ATOM 1497 C C . ILE A 1 188 ? 2.594 6.194 -16.750 1.00 98.38 188 ILE A C 1
ATOM 1499 O O . ILE A 1 188 ? 2.405 5.191 -17.434 1.00 98.38 188 ILE A O 1
ATOM 1503 N N . GLY A 1 189 ? 3.135 7.314 -17.228 1.00 98.31 189 GLY A N 1
ATOM 1504 C CA . GLY A 1 189 ? 3.686 7.453 -18.572 1.00 98.31 189 GLY A CA 1
ATOM 1505 C C . GLY A 1 189 ? 4.985 6.674 -18.772 1.00 98.31 189 GLY A C 1
ATOM 1506 O O . GLY A 1 189 ? 5.355 5.805 -17.979 1.00 98.31 189 GLY A O 1
ATOM 1507 N N . ASP A 1 190 ? 5.676 6.992 -19.856 1.00 98.19 190 ASP A N 1
ATOM 1508 C CA . ASP A 1 190 ? 6.928 6.332 -20.227 1.00 98.19 190 ASP A CA 1
ATOM 1509 C C . ASP A 1 190 ? 8.114 6.935 -19.461 1.00 98.19 190 ASP A C 1
ATOM 1511 O O . ASP A 1 190 ? 8.075 8.106 -19.076 1.00 98.19 190 ASP A O 1
ATOM 1515 N N . GLU A 1 191 ? 9.174 6.158 -19.248 1.00 96.75 191 GLU A N 1
ATOM 1516 C CA . GLU A 1 191 ? 10.462 6.630 -18.709 1.00 96.75 191 GLU A CA 1
ATOM 1517 C C . GLU A 1 191 ? 10.336 7.382 -17.366 1.00 96.75 191 GLU A C 1
ATOM 1519 O O . GLU A 1 191 ? 10.950 8.428 -17.145 1.00 96.75 191 GLU A O 1
ATOM 1524 N N . CYS A 1 192 ? 9.488 6.883 -16.462 1.00 96.62 192 CYS A N 1
ATOM 1525 C CA . CYS A 1 192 ? 9.261 7.479 -15.143 1.00 96.62 192 CYS A CA 1
ATOM 1526 C C . CYS A 1 192 ? 9.923 6.675 -14.017 1.00 96.62 192 CYS A C 1
ATOM 1528 O O . CYS A 1 192 ? 10.112 5.466 -14.129 1.00 96.62 192 CYS A O 1
ATOM 1530 N N . PHE A 1 193 ? 10.174 7.324 -12.876 1.00 95.44 193 PHE A N 1
ATOM 1531 C CA . PHE A 1 193 ? 10.582 6.673 -11.621 1.00 95.44 193 PHE A CA 1
ATOM 1532 C C . PHE A 1 193 ? 11.874 5.827 -11.674 1.00 95.44 193 PHE A C 1
ATOM 1534 O O . PHE A 1 193 ? 12.009 4.869 -10.914 1.00 95.44 193 PHE A O 1
ATOM 1541 N N . GLY A 1 194 ? 12.852 6.177 -12.515 1.00 93.19 194 GLY A N 1
ATOM 1542 C CA . GLY A 1 194 ? 14.093 5.402 -12.677 1.00 93.19 194 GLY A CA 1
ATOM 1543 C C . GLY A 1 194 ? 14.884 5.143 -11.381 1.00 93.19 194 GLY A C 1
ATOM 1544 O O . GLY A 1 194 ? 15.515 4.096 -11.250 1.00 93.19 194 GLY A O 1
ATOM 1545 N N . SER A 1 195 ? 14.824 6.040 -10.388 1.00 92.19 195 SER A N 1
ATOM 1546 C CA . SER A 1 195 ? 15.539 5.875 -9.105 1.00 92.19 195 SER A CA 1
ATOM 1547 C C . SER A 1 195 ? 14.761 5.111 -8.024 1.00 92.19 195 SER A C 1
ATOM 1549 O O . SER A 1 195 ? 15.332 4.787 -6.977 1.00 92.19 195 SER A O 1
ATOM 1551 N N . VAL A 1 196 ? 13.479 4.797 -8.249 1.00 93.94 196 VAL A N 1
ATOM 1552 C CA . VAL A 1 196 ? 12.647 4.097 -7.260 1.00 93.94 196 VAL A CA 1
ATOM 1553 C C . VAL A 1 196 ? 13.155 2.673 -7.061 1.00 93.94 196 VAL A C 1
ATOM 1555 O O . VAL A 1 196 ? 13.389 1.937 -8.018 1.00 93.94 196 VAL A O 1
ATOM 1558 N N . GLN A 1 197 ? 13.319 2.282 -5.796 1.00 92.88 197 GLN A N 1
ATOM 1559 C CA . GLN A 1 197 ? 13.775 0.935 -5.445 1.00 92.88 197 GLN A CA 1
ATOM 1560 C C . GLN A 1 197 ? 12.612 -0.042 -5.254 1.00 92.88 197 GLN A C 1
ATOM 1562 O O . GLN A 1 197 ? 12.676 -1.181 -5.697 1.00 92.88 197 GLN A O 1
ATOM 1567 N N . THR A 1 198 ? 11.528 0.410 -4.630 1.00 94.56 198 THR A N 1
ATOM 1568 C CA . THR A 1 198 ? 10.374 -0.438 -4.328 1.00 94.56 198 THR A CA 1
ATOM 1569 C C . THR A 1 198 ? 9.122 0.177 -4.922 1.00 94.56 198 THR A C 1
ATOM 1571 O O . THR A 1 198 ? 8.775 1.318 -4.610 1.00 94.56 198 THR A O 1
ATOM 1574 N N . PHE A 1 199 ? 8.431 -0.592 -5.758 1.00 96.81 199 PHE A N 1
ATOM 1575 C CA . PHE A 1 199 ? 7.068 -0.285 -6.165 1.00 96.81 199 PHE A CA 1
ATOM 1576 C C . PHE A 1 199 ? 6.129 -1.115 -5.301 1.00 96.81 199 PHE A C 1
ATOM 1578 O O . PHE A 1 199 ? 6.056 -2.330 -5.465 1.00 96.81 199 PHE A O 1
ATOM 1585 N N . GLN A 1 200 ? 5.443 -0.468 -4.362 1.00 95.75 200 GLN A N 1
ATOM 1586 C CA . GLN A 1 200 ? 4.526 -1.145 -3.456 1.00 95.75 200 GLN A CA 1
ATOM 1587 C C . GLN A 1 200 ? 3.178 -0.441 -3.417 1.00 95.75 200 GLN A C 1
ATOM 1589 O O . GLN A 1 200 ? 3.091 0.756 -3.140 1.00 95.75 200 GLN A O 1
ATOM 1594 N N . ILE A 1 201 ? 2.131 -1.231 -3.624 1.00 96.69 201 ILE A N 1
ATOM 1595 C CA . ILE A 1 201 ? 0.751 -0.863 -3.340 1.00 96.69 201 ILE A CA 1
ATOM 1596 C C . ILE A 1 201 ? 0.188 -1.910 -2.382 1.00 96.69 201 ILE A C 1
ATOM 1598 O O . ILE A 1 201 ? 0.237 -3.101 -2.677 1.00 96.69 201 ILE A O 1
ATOM 1602 N N . ASP A 1 202 ? -0.325 -1.471 -1.239 1.00 95.25 202 ASP A N 1
ATOM 1603 C CA . ASP A 1 202 ? -0.904 -2.332 -0.212 1.00 95.25 202 ASP A CA 1
ATOM 1604 C C . ASP A 1 202 ? -2.171 -1.690 0.363 1.00 95.25 202 ASP A C 1
ATOM 1606 O O . ASP A 1 202 ? -2.135 -0.561 0.852 1.00 95.25 202 ASP A O 1
ATOM 1610 N N . GLY A 1 203 ? -3.304 -2.392 0.282 1.00 92.75 203 GLY A N 1
ATOM 1611 C CA . GLY A 1 203 ? -4.551 -1.954 0.916 1.00 92.75 203 GLY A CA 1
ATOM 1612 C C . GLY A 1 203 ? -5.331 -0.872 0.161 1.00 92.75 203 GLY A C 1
ATOM 1613 O O . GLY A 1 203 ? -6.307 -0.340 0.696 1.00 92.75 203 GLY A O 1
ATOM 1614 N N . LEU A 1 204 ? -4.959 -0.531 -1.082 1.00 94.06 204 LEU A N 1
ATOM 1615 C CA . LEU A 1 204 ? -5.718 0.417 -1.910 1.00 94.06 204 LEU A CA 1
ATOM 1616 C C . LEU A 1 204 ? -6.978 -0.241 -2.492 1.00 94.06 204 LEU A C 1
ATOM 1618 O O . LEU A 1 204 ? -7.115 -0.454 -3.694 1.00 94.06 204 LEU A O 1
ATOM 1622 N N . ASN A 1 205 ? -7.948 -0.519 -1.623 1.00 92.50 205 ASN A N 1
ATOM 1623 C CA . ASN A 1 205 ? -9.164 -1.281 -1.928 1.00 92.50 205 ASN A CA 1
ATOM 1624 C C . ASN A 1 205 ? -10.142 -0.604 -2.895 1.00 92.50 205 ASN A C 1
ATOM 1626 O O . ASN A 1 205 ? -11.152 -1.205 -3.249 1.00 92.50 205 ASN A O 1
ATOM 1630 N N . ARG A 1 206 ? -9.869 0.627 -3.333 1.00 93.94 206 ARG A N 1
ATOM 1631 C CA . ARG A 1 206 ? -10.638 1.333 -4.373 1.00 93.94 206 ARG A CA 1
ATOM 1632 C C . ARG A 1 206 ? -9.954 1.319 -5.734 1.00 93.94 206 ARG A C 1
ATOM 1634 O O . ARG A 1 206 ? -10.599 1.659 -6.726 1.00 93.94 206 ARG A O 1
ATOM 1641 N N . LEU A 1 207 ? -8.679 0.939 -5.781 1.00 97.38 207 LEU A N 1
ATOM 1642 C CA . LEU A 1 207 ? -7.878 0.944 -6.991 1.00 97.38 207 LEU A CA 1
ATOM 1643 C C . LEU A 1 207 ? -8.391 -0.142 -7.929 1.00 97.38 207 LEU A C 1
ATOM 1645 O O . LEU A 1 207 ? -8.446 -1.301 -7.544 1.00 97.38 207 LEU A O 1
ATOM 1649 N N . LYS A 1 208 ? -8.758 0.248 -9.148 1.00 97.00 208 LYS A N 1
ATOM 1650 C CA . LYS A 1 208 ? -9.295 -0.625 -10.195 1.00 97.00 208 LYS A CA 1
ATOM 1651 C C . LYS A 1 208 ? -8.287 -0.901 -11.292 1.00 97.00 208 LYS A C 1
ATOM 1653 O O . LYS A 1 208 ? -8.189 -2.027 -11.769 1.00 97.00 208 LYS A O 1
ATOM 1658 N N . THR A 1 209 ? -7.536 0.118 -11.700 1.00 97.88 209 THR A N 1
ATOM 1659 C CA . THR A 1 209 ? -6.649 0.011 -12.860 1.00 97.88 209 THR A CA 1
ATOM 1660 C C . THR A 1 209 ? -5.268 0.564 -12.558 1.00 97.88 209 THR A C 1
ATOM 1662 O O . THR A 1 209 ? -5.137 1.696 -12.087 1.00 97.88 209 THR A O 1
ATOM 1665 N N . ILE A 1 210 ? -4.239 -0.199 -12.912 1.00 98.62 210 ILE A N 1
ATOM 1666 C CA . ILE A 1 210 ? -2.853 0.261 -12.944 1.00 98.62 210 ILE A CA 1
ATOM 1667 C C . ILE A 1 210 ? -2.365 0.159 -14.382 1.00 98.62 210 ILE A C 1
ATOM 1669 O O . ILE A 1 210 ? -2.411 -0.916 -14.979 1.00 98.62 210 ILE A O 1
ATOM 1673 N N . LYS A 1 211 ? -1.871 1.269 -14.921 1.00 98.75 211 LYS A N 1
ATOM 1674 C CA . LYS A 1 211 ? -1.168 1.314 -16.197 1.00 98.75 211 LYS A CA 1
ATOM 1675 C C . LYS A 1 211 ? 0.198 1.944 -15.995 1.00 98.75 211 LYS A C 1
ATOM 1677 O O . LYS A 1 211 ? 0.295 3.032 -15.436 1.00 98.75 211 LYS A O 1
ATOM 1682 N N . ILE A 1 212 ? 1.235 1.259 -16.452 1.00 98.69 212 ILE A N 1
ATOM 1683 C CA . ILE A 1 212 ? 2.624 1.704 -16.406 1.00 98.69 212 ILE A CA 1
ATOM 1684 C C . ILE A 1 212 ? 3.146 1.725 -17.836 1.00 98.69 212 ILE A C 1
ATOM 1686 O O . ILE A 1 212 ? 3.019 0.728 -18.544 1.00 98.69 212 ILE A O 1
ATOM 1690 N N . GLY A 1 213 ? 3.690 2.863 -18.261 1.00 98.44 213 GLY A N 1
ATOM 1691 C CA . GLY A 1 213 ? 4.266 3.050 -19.586 1.00 98.44 213 GLY A CA 1
ATOM 1692 C C . GLY A 1 213 ? 5.559 2.269 -19.793 1.00 98.44 213 GLY A C 1
ATOM 1693 O O . GLY A 1 213 ? 5.984 1.471 -18.954 1.00 98.44 213 GLY A O 1
ATOM 1694 N N . ILE A 1 214 ? 6.158 2.486 -20.953 1.00 97.38 214 ILE A N 1
ATOM 1695 C CA . ILE A 1 214 ? 7.391 1.838 -21.398 1.00 97.38 214 ILE A CA 1
ATOM 1696 C C . ILE A 1 214 ? 8.574 2.390 -20.595 1.00 97.38 214 ILE A C 1
ATOM 1698 O O . ILE A 1 214 ? 8.599 3.576 -20.271 1.00 97.38 214 ILE A O 1
ATOM 1702 N N . LYS A 1 215 ? 9.572 1.550 -20.292 1.00 95.75 215 LYS A N 1
ATOM 1703 C CA . LYS A 1 215 ? 10.835 1.956 -19.635 1.00 95.75 215 LYS A CA 1
ATOM 1704 C C . LYS A 1 215 ? 10.665 2.651 -18.275 1.00 95.75 215 LYS A C 1
ATOM 1706 O O . LYS A 1 215 ? 11.547 3.376 -17.823 1.00 95.75 215 LYS A O 1
ATOM 1711 N N . SER A 1 216 ? 9.544 2.438 -17.598 1.00 97.31 216 SER A N 1
ATOM 1712 C CA . SER A 1 216 ? 9.294 3.006 -16.273 1.00 97.31 216 SER A CA 1
ATOM 1713 C C . SER A 1 216 ? 9.854 2.101 -15.176 1.00 97.31 216 SER A C 1
ATOM 1715 O O . SER A 1 216 ? 9.851 0.879 -15.300 1.00 97.31 216 SER A O 1
ATOM 1717 N N . PHE A 1 217 ? 10.330 2.691 -14.080 1.00 95.75 217 PHE A N 1
ATOM 1718 C CA . PHE A 1 217 ? 11.009 1.984 -12.987 1.00 95.75 217 PHE A CA 1
ATOM 1719 C C . PHE A 1 217 ? 12.258 1.214 -13.440 1.00 95.75 217 PHE A C 1
ATOM 1721 O O . PHE A 1 217 ? 12.580 0.170 -12.883 1.00 95.75 217 PHE A O 1
ATOM 1728 N N . THR A 1 218 ? 12.965 1.719 -14.450 1.00 93.12 218 THR A N 1
ATOM 1729 C CA . THR A 1 218 ? 14.220 1.131 -14.930 1.00 93.12 218 THR A CA 1
ATOM 1730 C C . THR A 1 218 ? 15.328 2.165 -14.812 1.00 93.12 218 THR A C 1
ATOM 1732 O O . THR A 1 218 ? 15.251 3.232 -15.414 1.00 93.12 218 THR A O 1
ATOM 1735 N N . GLN A 1 219 ? 16.367 1.857 -14.030 1.00 89.06 219 GLN A N 1
ATOM 1736 C CA . GLN A 1 219 ? 17.534 2.742 -13.915 1.00 89.06 219 GLN A CA 1
ATOM 1737 C C . GLN A 1 219 ? 18.613 2.403 -14.943 1.00 89.06 219 GLN A C 1
ATOM 1739 O O . GLN A 1 219 ? 19.238 3.292 -15.512 1.00 89.06 219 GLN A O 1
ATOM 1744 N N . ASN A 1 220 ? 18.854 1.108 -15.154 1.00 79.94 220 ASN A N 1
ATOM 1745 C CA . ASN A 1 220 ? 19.924 0.602 -16.006 1.00 79.94 220 ASN A CA 1
ATOM 1746 C C . ASN A 1 220 ? 19.359 -0.392 -17.028 1.00 79.94 220 ASN A C 1
ATOM 1748 O O . ASN A 1 220 ? 19.046 -1.525 -16.684 1.00 79.94 220 ASN A O 1
ATOM 1752 N N . GLU A 1 221 ? 19.267 0.019 -18.296 1.00 66.94 221 GLU A N 1
ATOM 1753 C CA . GLU A 1 221 ? 18.694 -0.804 -19.380 1.00 66.94 221 GLU A CA 1
ATOM 1754 C C . GLU A 1 221 ? 19.672 -1.847 -19.962 1.00 66.94 221 GLU A C 1
ATOM 1756 O O . GLU A 1 221 ? 19.255 -2.809 -20.609 1.00 66.94 221 GLU A O 1
ATOM 1761 N N . TYR A 1 222 ? 20.981 -1.637 -19.781 1.00 59.91 222 TYR A N 1
ATOM 1762 C CA . TYR A 1 222 ? 22.035 -2.319 -20.552 1.00 59.91 222 TYR A CA 1
ATOM 1763 C C . TYR A 1 222 ? 22.868 -3.324 -19.754 1.00 59.91 222 TYR A C 1
ATOM 1765 O O . TYR A 1 222 ? 23.619 -4.100 -20.344 1.00 59.91 222 TYR A O 1
ATOM 1773 N N . TRP A 1 223 ? 22.758 -3.315 -18.428 1.00 58.00 223 TRP A N 1
ATOM 1774 C CA . TRP A 1 223 ? 23.469 -4.246 -17.558 1.00 58.00 223 TRP A CA 1
ATOM 1775 C C . TRP A 1 223 ? 22.448 -5.188 -16.934 1.00 58.00 223 TRP A C 1
ATOM 1777 O O . TRP A 1 223 ? 21.376 -4.725 -16.564 1.00 58.00 223 TRP A O 1
ATOM 1787 N N . TYR A 1 224 ? 22.769 -6.481 -16.845 1.00 57.97 224 TYR A N 1
ATOM 1788 C CA . TYR A 1 224 ? 21.953 -7.542 -16.235 1.00 57.97 224 TYR A CA 1
ATOM 1789 C C . TYR A 1 224 ? 21.693 -7.235 -14.752 1.00 57.97 224 TYR A C 1
ATOM 1791 O O . TYR A 1 224 ? 22.377 -7.736 -13.856 1.00 57.97 224 TYR A O 1
ATOM 1799 N N . GLY A 1 225 ? 20.792 -6.287 -14.514 1.00 59.22 225 GLY A N 1
ATOM 1800 C CA . GLY A 1 225 ? 20.542 -5.642 -13.244 1.00 59.22 225 GLY A CA 1
ATOM 1801 C C . GLY A 1 225 ? 19.755 -6.563 -12.340 1.00 59.22 225 GLY A C 1
ATOM 1802 O O .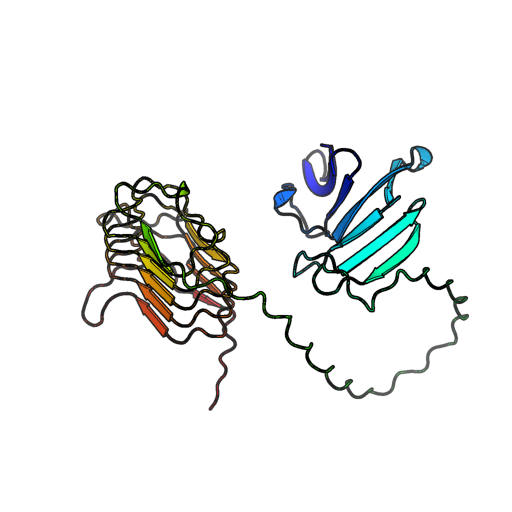 GLY A 1 225 ? 18.587 -6.330 -12.082 1.00 59.22 225 GLY A O 1
ATOM 1803 N N . ASN A 1 226 ? 20.403 -7.583 -11.794 1.00 74.06 226 ASN A N 1
ATOM 1804 C CA . ASN A 1 226 ? 19.834 -8.350 -10.698 1.00 74.06 226 ASN A CA 1
ATOM 1805 C C . ASN A 1 226 ? 20.000 -7.563 -9.390 1.00 74.06 226 ASN A C 1
ATOM 1807 O O . ASN A 1 226 ? 20.760 -7.951 -8.493 1.00 74.06 226 ASN A O 1
ATOM 1811 N N . ASN A 1 227 ? 19.356 -6.395 -9.298 1.00 87.56 227 ASN A N 1
ATOM 1812 C CA . ASN A 1 227 ? 19.356 -5.652 -8.053 1.00 87.56 227 ASN A CA 1
ATOM 1813 C C . ASN A 1 227 ? 18.316 -6.254 -7.107 1.00 87.56 227 ASN A C 1
ATOM 1815 O O . ASN A 1 227 ? 17.136 -5.908 -7.136 1.00 87.56 227 ASN A O 1
ATOM 1819 N N . LYS A 1 228 ? 18.782 -7.144 -6.229 1.00 89.94 228 LYS A N 1
ATOM 1820 C CA . LYS A 1 228 ? 17.953 -7.814 -5.219 1.00 89.94 228 LYS A CA 1
ATOM 1821 C C . LYS A 1 228 ? 17.337 -6.870 -4.187 1.00 89.94 228 LYS A C 1
ATOM 1823 O O . LYS A 1 228 ? 16.441 -7.291 -3.464 1.00 89.94 228 LYS A O 1
ATOM 1828 N N . SER A 1 229 ? 17.808 -5.621 -4.084 1.00 89.94 229 SER A N 1
ATOM 1829 C CA . SER A 1 229 ? 17.167 -4.621 -3.222 1.00 89.94 229 SER A CA 1
ATOM 1830 C C . SER A 1 229 ? 15.944 -3.973 -3.865 1.00 89.94 229 SER A C 1
ATOM 1832 O O . SER A 1 229 ? 15.227 -3.256 -3.171 1.00 89.94 229 SER A O 1
ATOM 1834 N N . LYS A 1 230 ? 15.730 -4.166 -5.174 1.00 92.19 230 LYS A N 1
ATOM 1835 C CA . LYS A 1 230 ? 14.592 -3.606 -5.899 1.00 92.19 230 LYS A CA 1
ATOM 1836 C C . LYS A 1 230 ? 13.457 -4.613 -5.990 1.00 92.19 230 LYS A C 1
ATOM 1838 O O . LYS A 1 230 ? 13.694 -5.747 -6.396 1.00 92.19 230 LYS A O 1
ATOM 1843 N N . SER A 1 231 ? 12.241 -4.213 -5.631 1.00 93.62 231 SER A N 1
ATOM 1844 C CA . SER A 1 231 ? 11.120 -5.147 -5.478 1.00 93.62 231 SER A CA 1
ATOM 1845 C C . SER A 1 231 ? 9.767 -4.559 -5.882 1.00 93.62 231 SER A C 1
ATOM 1847 O O . SER A 1 231 ? 9.540 -3.348 -5.824 1.00 93.62 231 SER A O 1
ATOM 1849 N N . PHE A 1 232 ? 8.864 -5.433 -6.319 1.00 95.94 232 PHE A N 1
ATOM 1850 C CA . PHE A 1 232 ? 7.552 -5.094 -6.856 1.00 95.94 232 PHE A CA 1
ATOM 1851 C C . PHE A 1 232 ? 6.458 -5.839 -6.093 1.00 95.94 232 PHE A C 1
ATOM 1853 O O . PHE A 1 232 ? 6.437 -7.067 -6.067 1.00 95.94 232 PHE A O 1
ATOM 1860 N N . HIS A 1 233 ? 5.524 -5.101 -5.498 1.00 95.31 233 HIS A N 1
ATOM 1861 C CA . HIS A 1 233 ? 4.468 -5.667 -4.667 1.00 95.31 233 HIS A CA 1
ATOM 1862 C C . HIS A 1 233 ? 3.133 -4.970 -4.929 1.00 95.31 233 HIS A C 1
ATOM 1864 O O . HIS A 1 233 ? 3.015 -3.750 -4.804 1.00 95.31 233 HIS A O 1
ATOM 1870 N N . ILE A 1 234 ? 2.100 -5.749 -5.237 1.00 96.44 234 ILE A N 1
ATOM 1871 C CA . ILE A 1 234 ? 0.709 -5.296 -5.217 1.00 96.44 234 ILE A CA 1
ATOM 1872 C C . ILE A 1 234 ? -0.072 -6.270 -4.341 1.00 96.44 234 ILE A C 1
ATOM 1874 O O . ILE A 1 234 ? -0.278 -7.435 -4.697 1.00 96.44 234 ILE A O 1
ATOM 1878 N N . LEU A 1 235 ? -0.461 -5.789 -3.167 1.00 94.25 235 LEU A N 1
ATOM 1879 C CA . LEU A 1 235 ? -0.989 -6.582 -2.067 1.00 94.25 235 LEU A CA 1
ATOM 1880 C C . LEU A 1 235 ? -2.354 -6.035 -1.637 1.00 94.25 235 LEU A C 1
ATOM 1882 O O . LEU A 1 235 ? -2.573 -4.826 -1.638 1.00 94.25 235 LEU A O 1
ATOM 1886 N N . ASN A 1 236 ? -3.267 -6.923 -1.245 1.00 91.06 236 ASN A N 1
ATOM 1887 C CA . ASN A 1 236 ? -4.516 -6.572 -0.555 1.00 91.06 236 ASN A CA 1
ATOM 1888 C C . ASN A 1 236 ? -5.313 -5.452 -1.257 1.00 91.06 236 ASN A C 1
ATOM 1890 O O . ASN A 1 236 ? -5.752 -4.508 -0.612 1.00 91.06 236 ASN A O 1
ATOM 1894 N N . CYS A 1 237 ? -5.445 -5.512 -2.584 1.00 92.00 237 CYS A N 1
ATOM 1895 C CA . CYS A 1 237 ? -6.232 -4.547 -3.355 1.00 92.00 237 CYS A CA 1
ATOM 1896 C C . CYS A 1 237 ? -7.508 -5.225 -3.854 1.00 92.00 237 CYS A C 1
ATOM 1898 O O . CYS A 1 237 ? -7.538 -5.818 -4.933 1.00 92.00 237 CYS A O 1
ATOM 1900 N N . GLU A 1 238 ? -8.568 -5.139 -3.052 1.00 91.19 238 GLU A N 1
ATOM 1901 C CA . GLU A 1 238 ? -9.808 -5.894 -3.263 1.00 91.19 238 GLU A CA 1
ATOM 1902 C C . GLU A 1 238 ? -10.556 -5.536 -4.550 1.00 91.19 238 GLU A C 1
ATOM 1904 O O . GLU A 1 238 ? -11.218 -6.400 -5.114 1.00 91.19 238 GLU A O 1
ATOM 1909 N N . SER A 1 239 ? -10.443 -4.294 -5.029 1.00 94.56 239 SER A N 1
ATOM 1910 C CA . SER A 1 239 ? -11.140 -3.825 -6.239 1.00 94.56 239 SER A CA 1
ATOM 1911 C C . SER A 1 239 ? -10.267 -3.804 -7.493 1.00 94.56 239 SER A C 1
ATOM 1913 O O . SER A 1 239 ? -10.721 -3.291 -8.514 1.00 94.56 239 SER A O 1
ATOM 1915 N N . LEU A 1 240 ? -9.025 -4.296 -7.439 1.00 96.06 240 LEU A N 1
ATOM 1916 C CA . LEU A 1 240 ? -8.110 -4.189 -8.575 1.00 96.06 240 LEU A CA 1
ATOM 1917 C C . LEU A 1 240 ? -8.535 -5.141 -9.690 1.00 96.06 240 LEU A C 1
ATOM 1919 O O . LEU A 1 240 ? -8.513 -6.350 -9.505 1.00 96.06 240 LEU A O 1
ATOM 1923 N N . GLU A 1 241 ? -8.890 -4.586 -10.847 1.00 95.38 241 GLU A N 1
ATOM 1924 C CA . GLU A 1 241 ? -9.441 -5.307 -11.999 1.00 95.38 241 GLU A CA 1
ATOM 1925 C C . GLU A 1 241 ? -8.373 -5.564 -13.075 1.00 95.38 241 GLU A C 1
ATOM 1927 O O . GLU A 1 241 ? -8.329 -6.648 -13.662 1.00 95.38 241 GLU A O 1
ATOM 1932 N N . SER A 1 242 ? -7.480 -4.597 -13.335 1.00 96.75 242 SER A N 1
ATOM 1933 C CA . SER A 1 242 ? -6.492 -4.713 -14.418 1.00 96.75 242 SER A CA 1
ATOM 1934 C C . SER A 1 242 ? -5.128 -4.100 -14.104 1.00 96.75 242 SER A C 1
ATOM 1936 O O . SER A 1 242 ? -5.047 -2.961 -13.631 1.00 96.75 242 SER A O 1
ATOM 1938 N N . ILE A 1 243 ? -4.064 -4.806 -14.489 1.00 98.00 243 ILE A N 1
ATOM 1939 C CA . ILE A 1 243 ? -2.676 -4.331 -14.470 1.00 98.00 243 ILE A CA 1
ATOM 1940 C C . ILE A 1 243 ? -2.125 -4.355 -15.900 1.00 98.00 243 ILE A C 1
ATOM 1942 O O . ILE A 1 243 ? -2.200 -5.378 -16.580 1.00 98.00 243 ILE A O 1
ATOM 1946 N N . GLN A 1 244 ? -1.551 -3.239 -16.345 1.00 98.19 244 GLN A N 1
ATOM 1947 C CA . GLN A 1 244 ? -0.829 -3.120 -17.611 1.00 98.19 244 GLN A CA 1
ATOM 1948 C C . GLN A 1 244 ? 0.559 -2.535 -17.362 1.00 98.19 244 GLN A C 1
ATOM 1950 O O . GLN A 1 244 ? 0.682 -1.480 -16.740 1.00 98.19 244 GLN A O 1
ATOM 1955 N N . ILE A 1 245 ? 1.595 -3.203 -17.861 1.00 98.31 245 ILE A N 1
ATOM 1956 C CA . ILE A 1 245 ? 2.991 -2.783 -17.730 1.00 98.31 245 ILE A CA 1
ATOM 1957 C C . ILE A 1 245 ? 3.627 -2.773 -19.118 1.00 98.31 245 ILE A C 1
ATOM 1959 O O . ILE A 1 245 ? 3.637 -3.794 -19.800 1.00 98.31 245 ILE A O 1
ATOM 1963 N N . GLY A 1 246 ? 4.142 -1.617 -19.534 1.00 97.75 246 GLY A N 1
ATOM 1964 C CA . GLY A 1 246 ? 4.858 -1.439 -20.792 1.00 97.75 246 GLY A CA 1
ATOM 1965 C C . GLY A 1 246 ? 6.211 -2.145 -20.801 1.00 97.75 246 GLY A C 1
ATOM 1966 O O . GLY A 1 246 ? 6.786 -2.450 -19.757 1.00 97.75 246 GLY A O 1
ATOM 1967 N N . GLU A 1 247 ? 6.723 -2.403 -22.000 1.00 95.50 247 GLU A N 1
ATOM 1968 C CA . GLU A 1 247 ? 8.012 -3.064 -22.223 1.00 95.50 247 GLU A CA 1
ATOM 1969 C C . GLU A 1 247 ? 9.165 -2.309 -21.545 1.00 95.50 247 GLU A C 1
ATOM 1971 O O . GLU A 1 247 ? 9.108 -1.095 -21.350 1.00 95.50 247 GLU A O 1
ATOM 1976 N N . TYR A 1 248 ? 10.227 -3.029 -21.192 1.00 94.44 248 TYR A N 1
ATOM 1977 C CA . TYR A 1 248 ? 11.447 -2.515 -20.561 1.00 94.44 248 TYR A CA 1
ATOM 1978 C C . TYR A 1 248 ? 11.242 -1.798 -19.218 1.00 94.44 248 TYR A C 1
ATOM 1980 O O . TYR A 1 248 ? 12.144 -1.117 -18.732 1.00 94.44 248 TYR A O 1
ATOM 1988 N N . SER A 1 249 ? 10.083 -1.956 -18.590 1.00 95.75 249 SER A N 1
ATOM 1989 C CA . SER A 1 249 ? 9.815 -1.502 -17.225 1.00 95.75 249 SER A CA 1
ATOM 1990 C C . SER A 1 249 ? 10.290 -2.523 -16.191 1.00 95.75 249 SER A C 1
ATOM 1992 O O . SER A 1 249 ? 10.163 -3.729 -16.417 1.00 95.75 249 SER A O 1
ATOM 1994 N N . PHE A 1 250 ? 10.804 -2.057 -15.052 1.00 94.94 250 PHE A N 1
ATOM 1995 C CA . PHE A 1 250 ? 11.346 -2.914 -13.986 1.00 94.94 250 PHE A CA 1
ATOM 1996 C C . PHE A 1 250 ? 12.455 -3.876 -14.463 1.00 94.94 250 PHE A C 1
ATOM 1998 O O . PHE A 1 250 ? 12.542 -5.008 -13.987 1.00 94.94 250 PHE A O 1
ATOM 2005 N N . VAL A 1 251 ? 13.281 -3.475 -15.437 1.00 92.88 251 VAL A N 1
ATOM 2006 C CA . VAL A 1 251 ? 14.328 -4.355 -16.008 1.00 92.88 251 VAL A CA 1
ATOM 2007 C C . VAL A 1 251 ? 15.351 -4.751 -14.948 1.00 92.88 251 VAL A C 1
ATOM 2009 O O . VAL A 1 251 ? 15.777 -5.900 -14.913 1.00 92.88 251 VAL A O 1
ATOM 2012 N N . ASP A 1 252 ? 15.722 -3.807 -14.080 1.00 91.56 252 ASP A N 1
ATOM 2013 C CA . ASP A 1 252 ? 16.739 -3.987 -13.046 1.00 91.56 252 ASP A CA 1
ATOM 2014 C C . ASP A 1 252 ? 16.165 -4.360 -11.665 1.00 91.56 252 ASP A C 1
ATOM 2016 O O . ASP A 1 252 ? 16.850 -4.249 -10.644 1.00 91.56 252 ASP A O 1
ATOM 2020 N N . PHE A 1 253 ? 14.901 -4.792 -11.617 1.00 92.25 253 PHE A N 1
ATOM 2021 C CA . PHE A 1 253 ? 14.280 -5.346 -10.417 1.00 92.25 253 PHE A CA 1
ATOM 2022 C C . PHE A 1 253 ? 14.612 -6.838 -10.352 1.00 92.25 253 PHE A C 1
ATOM 2024 O O . PHE A 1 253 ? 14.133 -7.610 -11.178 1.00 92.25 253 PHE A O 1
ATOM 2031 N N . GLY A 1 254 ? 15.459 -7.219 -9.388 1.00 89.94 254 GLY A N 1
ATOM 2032 C CA . GLY A 1 254 ? 15.864 -8.612 -9.142 1.00 89.94 254 GLY A CA 1
ATOM 2033 C C . GLY A 1 254 ? 15.432 -9.154 -7.776 1.00 89.94 254 GLY A C 1
ATOM 2034 O O . GLY A 1 254 ? 15.805 -10.264 -7.398 1.00 89.94 254 GLY A O 1
ATOM 2035 N N . GLY A 1 255 ? 14.710 -8.355 -6.988 1.00 91.00 255 GLY A N 1
ATOM 2036 C CA . GLY A 1 255 ? 14.116 -8.766 -5.721 1.00 91.00 255 GLY A CA 1
ATOM 2037 C C . GLY A 1 255 ? 12.747 -9.418 -5.905 1.00 91.00 255 GLY A C 1
ATOM 2038 O O . GLY A 1 255 ? 12.417 -9.958 -6.967 1.00 91.00 255 GLY A O 1
ATOM 2039 N N . ASP A 1 256 ? 11.949 -9.373 -4.843 1.00 91.06 256 ASP A N 1
ATOM 2040 C CA . ASP A 1 256 ? 10.637 -10.010 -4.811 1.00 91.06 256 ASP A CA 1
ATOM 2041 C C . ASP A 1 256 ? 9.667 -9.370 -5.814 1.00 91.06 256 ASP A C 1
ATOM 2043 O O . ASP A 1 256 ? 9.595 -8.148 -5.955 1.00 91.06 256 ASP A O 1
ATOM 2047 N N . PHE A 1 257 ? 8.901 -10.224 -6.490 1.00 93.31 257 PHE A N 1
ATOM 2048 C CA . PHE A 1 257 ? 7.724 -9.852 -7.262 1.00 93.31 257 PHE A CA 1
ATOM 2049 C C . PHE A 1 257 ? 6.522 -10.543 -6.623 1.00 93.31 257 PHE A C 1
ATOM 2051 O O . PHE A 1 257 ? 6.481 -11.773 -6.530 1.00 93.31 257 PHE A O 1
ATOM 2058 N N . GLU A 1 258 ? 5.539 -9.762 -6.188 1.00 92.31 258 GLU A N 1
ATOM 2059 C CA . GLU A 1 258 ? 4.365 -10.284 -5.501 1.00 92.31 258 GLU A CA 1
ATOM 2060 C C . GLU A 1 258 ? 3.076 -9.634 -5.992 1.00 92.31 258 GLU A C 1
ATOM 2062 O O . GLU A 1 258 ? 2.870 -8.428 -5.875 1.00 92.31 258 GLU A O 1
ATOM 2067 N N . LEU A 1 259 ? 2.160 -10.479 -6.460 1.00 93.94 259 LEU A N 1
ATOM 2068 C CA . LEU A 1 259 ? 0.746 -10.155 -6.608 1.00 93.94 259 LEU A CA 1
ATOM 2069 C C . LEU A 1 259 ? -0.036 -11.015 -5.620 1.00 93.94 259 LEU A C 1
ATOM 2071 O O . LEU A 1 259 ? -0.033 -12.244 -5.745 1.00 93.94 259 LEU A O 1
ATOM 2075 N N . LYS A 1 260 ? -0.663 -10.397 -4.612 1.00 91.25 260 LYS A N 1
ATOM 2076 C CA . LYS A 1 260 ? -1.308 -11.140 -3.521 1.00 91.25 260 LYS A CA 1
ATOM 2077 C C . LYS A 1 260 ? -2.623 -10.527 -3.060 1.00 91.25 260 LYS A C 1
ATOM 2079 O O . LYS A 1 260 ? -2.701 -9.322 -2.857 1.00 91.25 260 LYS A O 1
ATOM 2084 N N . ASN A 1 261 ? -3.615 -11.381 -2.792 1.00 87.50 261 ASN A N 1
ATOM 2085 C CA . ASN A 1 261 ? -4.931 -10.985 -2.275 1.00 87.50 261 ASN A CA 1
ATOM 2086 C C . ASN A 1 261 ? -5.608 -9.952 -3.198 1.00 87.50 261 ASN A C 1
ATOM 2088 O O . ASN A 1 261 ? -5.923 -8.836 -2.787 1.00 87.50 261 ASN A O 1
ATOM 2092 N N . LEU A 1 262 ? -5.784 -10.336 -4.468 1.00 91.06 262 LEU A N 1
ATOM 2093 C CA . LEU A 1 262 ? -6.363 -9.512 -5.537 1.00 91.06 262 LEU A CA 1
ATOM 2094 C C . LEU A 1 262 ? -7.606 -10.215 -6.121 1.00 91.06 262 LEU A C 1
ATOM 2096 O O . LEU A 1 262 ? -7.566 -10.690 -7.255 1.00 91.06 262 LEU A O 1
ATOM 2100 N N . PRO A 1 263 ? -8.695 -10.356 -5.342 1.00 88.75 263 PRO A N 1
ATOM 2101 C CA . PRO A 1 263 ? -9.820 -11.232 -5.683 1.00 88.75 263 PRO A CA 1
ATOM 2102 C C . PRO A 1 263 ? -10.594 -10.814 -6.942 1.00 88.75 263 PRO A C 1
ATOM 2104 O O . PRO A 1 263 ? -11.259 -11.652 -7.542 1.00 88.75 263 PRO A O 1
ATOM 2107 N N . GLN A 1 264 ? -10.521 -9.541 -7.344 1.00 90.38 264 GLN A N 1
ATOM 2108 C CA . GLN A 1 264 ? -11.211 -9.010 -8.527 1.00 90.38 264 GLN A CA 1
ATOM 2109 C C . GLN A 1 264 ? -10.308 -8.888 -9.761 1.00 90.38 264 GLN A C 1
ATOM 2111 O O . GLN A 1 264 ? -10.752 -8.368 -10.786 1.00 90.38 264 GLN A O 1
ATOM 2116 N N . LEU A 1 265 ? -9.055 -9.351 -9.686 1.00 92.62 265 LEU A N 1
ATOM 2117 C CA . LEU A 1 265 ? -8.095 -9.181 -10.771 1.00 92.62 265 LEU A CA 1
ATOM 2118 C C . LEU A 1 265 ? -8.470 -10.061 -11.963 1.00 92.62 265 LEU A C 1
ATOM 2120 O O . LEU A 1 265 ? -8.480 -11.286 -11.872 1.00 92.62 265 LEU A O 1
ATOM 2124 N N . GLN A 1 266 ? -8.752 -9.420 -13.095 1.00 91.56 266 GLN A N 1
ATOM 2125 C CA . GLN A 1 266 ? -9.220 -10.075 -14.318 1.00 91.56 266 GLN A CA 1
ATOM 2126 C C . GLN A 1 266 ? -8.151 -10.110 -15.409 1.00 91.56 266 GLN A C 1
ATOM 2128 O O . GLN A 1 266 ? -8.123 -11.038 -16.212 1.00 91.56 266 GLN A O 1
ATOM 2133 N N . SER A 1 267 ? -7.275 -9.104 -15.462 1.00 92.19 267 SER A N 1
ATOM 2134 C CA . SER A 1 267 ? -6.289 -8.971 -16.536 1.00 92.19 267 SER A CA 1
ATOM 2135 C C . SER A 1 267 ? -4.937 -8.509 -16.014 1.00 92.19 267 SER A C 1
ATOM 2137 O O . SER A 1 267 ? -4.832 -7.477 -15.350 1.00 92.19 267 SER A O 1
ATOM 2139 N N . ILE A 1 268 ? -3.887 -9.225 -16.411 1.00 94.56 268 ILE A N 1
ATOM 2140 C CA . ILE A 1 268 ? -2.496 -8.794 -16.280 1.00 94.56 268 ILE A CA 1
ATOM 2141 C C . ILE A 1 268 ? -1.889 -8.812 -17.678 1.00 94.56 268 ILE A C 1
ATOM 2143 O O . ILE A 1 268 ? -1.829 -9.860 -18.317 1.00 94.56 268 ILE A O 1
ATOM 2147 N N . GLN A 1 269 ? -1.420 -7.657 -18.134 1.00 95.25 269 GLN A N 1
ATOM 2148 C CA . GLN A 1 269 ? -0.644 -7.535 -19.359 1.00 95.25 269 GLN A CA 1
ATOM 2149 C C . GLN A 1 269 ? 0.734 -6.967 -19.025 1.00 95.25 269 GLN A C 1
ATOM 2151 O O . GLN A 1 269 ? 0.841 -5.887 -18.445 1.00 95.25 269 GLN A O 1
ATOM 2156 N N . ILE A 1 270 ? 1.783 -7.691 -19.407 1.00 95.19 270 ILE A N 1
ATOM 2157 C CA . ILE A 1 270 ? 3.177 -7.276 -19.240 1.00 95.19 270 ILE A CA 1
ATOM 2158 C C . ILE A 1 270 ? 3.845 -7.346 -20.612 1.00 95.19 270 ILE A C 1
ATOM 2160 O O . ILE A 1 270 ? 3.945 -8.419 -21.205 1.00 95.19 270 ILE A O 1
ATOM 2164 N N . GLY A 1 271 ? 4.257 -6.187 -21.118 1.00 94.00 271 GLY A N 1
ATOM 2165 C CA . GLY A 1 271 ? 4.754 -6.001 -22.474 1.00 94.00 271 GLY A CA 1
ATOM 2166 C C . GLY A 1 271 ? 3.675 -6.103 -23.556 1.00 94.00 271 GLY A C 1
ATOM 2167 O O . GLY A 1 271 ? 2.467 -6.018 -23.299 1.00 94.00 271 GLY A O 1
ATOM 2168 N N . THR A 1 272 ? 4.143 -6.292 -24.789 1.00 92.25 272 THR A N 1
ATOM 2169 C CA . THR A 1 272 ? 3.307 -6.477 -25.979 1.00 92.25 272 THR A CA 1
ATOM 2170 C C . THR A 1 272 ? 3.616 -7.824 -26.619 1.00 92.25 272 THR A C 1
ATOM 2172 O O . THR A 1 272 ? 4.754 -8.296 -26.606 1.00 92.25 272 THR A O 1
ATOM 2175 N N . ILE A 1 273 ? 2.589 -8.445 -27.197 1.00 89.31 273 ILE A N 1
ATOM 2176 C CA . ILE A 1 273 ? 2.737 -9.647 -28.023 1.00 89.31 273 ILE A CA 1
ATOM 2177 C C . ILE A 1 273 ? 3.709 -9.340 -29.173 1.00 89.31 273 ILE A C 1
ATOM 2179 O O . ILE A 1 273 ? 3.707 -8.230 -29.698 1.00 89.31 273 ILE A O 1
ATOM 2183 N N . GLU A 1 274 ? 4.544 -10.317 -29.537 1.00 89.31 274 GLU A N 1
ATOM 2184 C CA . GLU A 1 274 ? 5.551 -10.223 -30.613 1.00 89.31 274 GLU A CA 1
ATOM 2185 C C . GLU A 1 274 ? 6.718 -9.242 -30.370 1.00 89.31 274 GLU A C 1
ATOM 2187 O O . GLU A 1 274 ? 7.598 -9.132 -31.223 1.00 89.31 274 GLU A O 1
ATOM 2192 N N . SER A 1 275 ? 6.807 -8.610 -29.193 1.00 90.94 275 SER A N 1
ATOM 2193 C CA . SER A 1 275 ? 7.952 -7.779 -28.795 1.00 90.94 275 SER A CA 1
ATOM 2194 C C . SER A 1 275 ? 8.725 -8.374 -27.613 1.00 90.94 275 SER A C 1
ATOM 2196 O O . SER A 1 275 ? 8.178 -9.050 -26.737 1.00 90.94 275 SER A O 1
ATOM 2198 N N . GLY A 1 276 ? 10.033 -8.118 -27.567 1.00 86.88 276 GLY A N 1
ATOM 2199 C CA . GLY A 1 276 ? 10.886 -8.507 -26.449 1.00 86.88 276 GLY A CA 1
ATOM 2200 C C . GLY A 1 276 ? 10.647 -7.614 -25.233 1.00 86.88 276 GLY A C 1
ATOM 2201 O O . GLY A 1 276 ? 11.283 -6.577 -25.108 1.00 86.88 276 GLY A O 1
ATOM 2202 N N . SER A 1 277 ? 9.787 -8.048 -24.311 1.00 89.12 277 SER A N 1
ATOM 2203 C CA . SER A 1 277 ? 9.373 -7.255 -23.143 1.00 89.12 277 SER A CA 1
ATOM 2204 C C . SER A 1 277 ? 10.515 -6.851 -22.198 1.00 89.12 277 SER A C 1
ATOM 2206 O O . SER A 1 277 ? 10.555 -5.707 -21.760 1.00 89.12 277 SER A O 1
ATOM 2208 N N . ARG A 1 278 ? 11.419 -7.772 -21.837 1.00 91.12 278 ARG A N 1
ATOM 2209 C CA . ARG A 1 278 ? 12.463 -7.580 -20.799 1.00 91.12 278 ARG A CA 1
ATOM 2210 C C . ARG A 1 278 ? 11.969 -7.071 -19.431 1.00 91.12 278 ARG A C 1
ATOM 2212 O O . ARG A 1 278 ? 12.785 -6.650 -18.616 1.00 91.12 278 ARG A O 1
ATOM 2219 N N . ASN A 1 279 ? 10.668 -7.112 -19.151 1.00 92.81 279 ASN A N 1
ATOM 2220 C CA . ASN A 1 279 ? 10.155 -6.764 -17.832 1.00 92.81 279 ASN A CA 1
ATOM 2221 C C . ASN A 1 279 ? 10.610 -7.802 -16.797 1.00 92.81 279 ASN A C 1
ATOM 2223 O O . ASN A 1 279 ? 10.560 -8.997 -17.087 1.00 92.81 279 ASN A O 1
ATOM 2227 N N . PHE A 1 280 ? 11.003 -7.357 -15.597 1.00 91.88 280 PHE A N 1
ATOM 2228 C CA . PHE A 1 280 ? 11.346 -8.239 -14.471 1.00 91.88 280 PHE A CA 1
ATOM 2229 C C . PHE A 1 280 ? 12.389 -9.314 -14.828 1.00 91.88 280 PHE A C 1
ATOM 2231 O O . PHE A 1 280 ? 12.230 -10.482 -14.475 1.00 91.88 280 PHE A O 1
ATOM 2238 N N . GLN A 1 281 ? 13.441 -8.932 -15.562 1.00 88.50 281 GLN A N 1
ATOM 2239 C CA . GLN A 1 281 ? 14.363 -9.863 -16.226 1.00 88.50 281 GLN A CA 1
ATOM 2240 C C . GLN A 1 281 ? 14.980 -10.919 -15.289 1.00 88.50 281 GLN A C 1
ATOM 2242 O O . GLN A 1 281 ? 15.185 -12.059 -15.705 1.00 88.50 281 GLN A O 1
ATOM 2247 N N . ASP A 1 282 ? 15.266 -10.545 -14.040 1.00 85.75 282 ASP A N 1
ATOM 2248 C CA . ASP A 1 282 ? 15.937 -11.386 -13.043 1.00 85.75 282 ASP A CA 1
ATOM 2249 C C . ASP A 1 282 ? 15.030 -11.767 -11.849 1.00 85.75 282 ASP A C 1
ATOM 2251 O O . ASP A 1 282 ? 15.504 -12.353 -10.872 1.00 85.75 282 ASP A O 1
ATOM 2255 N N . SER A 1 283 ? 13.725 -11.479 -11.924 1.00 84.56 283 SER A N 1
ATOM 2256 C CA . SER A 1 283 ? 12.744 -11.770 -10.867 1.00 84.56 283 SER A CA 1
ATOM 2257 C C . SER A 1 283 ? 11.828 -12.943 -11.229 1.00 84.56 283 SER A C 1
ATOM 2259 O O . SER A 1 283 ? 11.514 -13.207 -12.387 1.00 84.56 283 SER A O 1
ATOM 2261 N N . SER A 1 284 ? 11.354 -13.664 -10.210 1.00 84.62 284 SER A N 1
ATOM 2262 C CA . SER A 1 284 ? 10.361 -14.731 -10.393 1.00 84.62 284 SER A CA 1
ATOM 2263 C C . SER A 1 284 ? 8.950 -14.156 -10.438 1.00 84.62 284 SER A C 1
ATOM 2265 O O . SER A 1 284 ? 8.533 -13.500 -9.493 1.00 84.62 284 SER A O 1
ATOM 2267 N N . PHE A 1 285 ? 8.176 -14.464 -11.476 1.00 83.56 285 PHE A N 1
ATOM 2268 C CA . PHE A 1 285 ? 6.767 -14.075 -11.540 1.00 83.56 285 PHE A CA 1
ATOM 2269 C C . PHE A 1 285 ? 5.918 -14.958 -10.612 1.00 83.56 285 PHE A C 1
ATOM 2271 O O . PHE A 1 285 ? 5.673 -16.130 -10.905 1.00 83.56 285 PHE A O 1
ATOM 2278 N N . VAL A 1 286 ? 5.482 -14.408 -9.476 1.00 80.94 286 VAL A N 1
ATOM 2279 C CA . VAL A 1 286 ? 4.718 -15.134 -8.452 1.00 80.94 286 VAL A CA 1
ATOM 2280 C C . VAL A 1 286 ? 3.380 -14.450 -8.171 1.00 80.94 286 VAL A C 1
ATOM 2282 O O . VAL A 1 286 ? 3.314 -13.284 -7.787 1.00 80.94 286 VAL A O 1
ATOM 2285 N N . ILE A 1 287 ? 2.306 -15.229 -8.293 1.00 82.75 287 ILE A N 1
ATOM 2286 C CA . ILE A 1 287 ? 0.943 -14.844 -7.920 1.00 82.75 287 ILE A CA 1
ATOM 2287 C C . ILE A 1 287 ? 0.500 -15.708 -6.733 1.00 82.75 287 ILE A C 1
ATOM 2289 O O . ILE A 1 287 ? 0.686 -16.927 -6.745 1.00 82.75 287 ILE A O 1
ATOM 2293 N N . ARG A 1 288 ? -0.073 -15.098 -5.689 1.00 78.19 288 ARG A N 1
ATOM 2294 C CA . ARG A 1 288 ? -0.534 -15.782 -4.466 1.00 78.19 288 ARG A CA 1
ATOM 2295 C C . ARG A 1 288 ? -1.917 -15.296 -4.046 1.00 78.19 288 ARG A C 1
ATOM 2297 O O . ARG A 1 288 ? -2.303 -14.176 -4.345 1.00 78.19 288 ARG A O 1
ATOM 2304 N N . GLY A 1 289 ? -2.651 -16.112 -3.289 1.00 64.62 289 GLY A N 1
ATOM 2305 C CA . GLY A 1 289 ? -3.922 -15.680 -2.689 1.00 64.62 289 GLY A CA 1
ATOM 2306 C C . GLY A 1 289 ? -4.992 -15.280 -3.711 1.00 64.62 289 GLY A C 1
ATOM 2307 O O . GLY A 1 289 ? -5.871 -14.488 -3.391 1.00 64.62 289 GLY A O 1
ATOM 2308 N N . ILE A 1 290 ? -4.895 -15.791 -4.942 1.00 65.38 290 ILE A N 1
ATOM 2309 C CA . ILE A 1 290 ? -6.024 -15.825 -5.865 1.00 65.38 290 ILE A CA 1
ATOM 2310 C C . ILE A 1 290 ? -6.738 -17.138 -5.573 1.00 65.38 290 ILE A C 1
ATOM 2312 O O . ILE A 1 290 ? -6.319 -18.195 -6.046 1.00 65.38 290 ILE A O 1
ATOM 2316 N N . ASP A 1 291 ? -7.797 -17.071 -4.771 1.00 60.84 291 ASP A N 1
ATOM 2317 C CA . ASP A 1 291 ? -8.824 -18.102 -4.816 1.00 60.84 291 ASP A CA 1
ATOM 2318 C C . ASP A 1 291 ? -9.461 -17.969 -6.195 1.00 60.84 291 ASP A C 1
ATOM 2320 O O . ASP A 1 291 ? -10.280 -17.082 -6.434 1.00 60.84 291 ASP A O 1
ATOM 2324 N N . MET A 1 292 ? -9.001 -18.777 -7.156 1.00 50.66 292 MET A N 1
ATOM 2325 C CA . MET A 1 292 ? -9.655 -18.841 -8.453 1.00 50.66 292 MET A CA 1
ATOM 2326 C C . MET A 1 292 ? -11.097 -19.247 -8.175 1.00 50.66 292 MET A C 1
ATOM 2328 O O . MET A 1 292 ? -11.366 -20.401 -7.8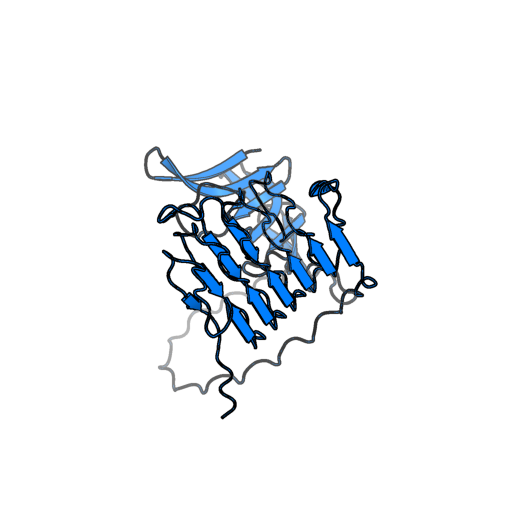34 1.00 50.66 292 MET A O 1
ATOM 2332 N N . ILE A 1 293 ? -12.029 -18.306 -8.324 1.00 47.41 293 ILE A N 1
ATOM 2333 C CA . ILE A 1 293 ? -13.428 -18.634 -8.547 1.00 47.41 293 ILE A CA 1
ATOM 2334 C C . ILE A 1 293 ? -13.442 -19.332 -9.910 1.00 47.41 293 ILE A C 1
ATOM 2336 O O . ILE A 1 293 ? -13.636 -18.717 -10.956 1.00 47.41 293 ILE A O 1
ATOM 2340 N N . LEU A 1 294 ? -13.145 -20.632 -9.902 1.00 40.66 294 LEU A N 1
ATOM 2341 C CA . LEU A 1 294 ? -13.455 -21.547 -10.983 1.00 40.66 294 LEU A CA 1
ATOM 2342 C C . LEU A 1 294 ? -14.980 -21.638 -11.020 1.00 40.66 294 LEU A C 1
ATOM 2344 O O . LEU A 1 294 ? -15.575 -22.562 -10.477 1.00 40.66 294 LEU A O 1
ATOM 2348 N N . ASN A 1 295 ? -15.615 -20.644 -11.635 1.00 41.84 295 ASN A N 1
ATOM 2349 C CA . ASN A 1 295 ? -16.939 -20.826 -12.203 1.00 41.84 295 ASN A CA 1
ATOM 2350 C C . ASN A 1 295 ? -16.744 -21.636 -13.492 1.00 41.84 295 ASN A C 1
ATOM 2352 O O . ASN A 1 295 ? -16.669 -21.065 -14.580 1.00 41.84 295 ASN A O 1
ATOM 2356 N N . ILE A 1 296 ? -16.566 -22.952 -13.337 1.00 41.34 296 ILE A N 1
ATOM 2357 C CA . ILE A 1 296 ? -16.826 -23.937 -14.394 1.00 41.34 296 ILE A CA 1
ATOM 2358 C C . ILE A 1 296 ? -18.233 -24.477 -14.158 1.00 41.34 296 ILE A C 1
ATOM 2360 O O . ILE A 1 296 ? -18.523 -24.835 -12.993 1.00 41.34 296 ILE A O 1
#

Foldseek 3Di:
DDWDADDDPPDGFGTQWDDDPQKIWGFDDDTGDPDPVPTFTQKIAGWDQDPVVRDTAGAAWMFGADRPLRATQKIFHDHRNDTQWIWGADRNHDDPPTDIDGDDDDDPDDDDDDDDDDDDDDDDDDDDDDDDDDPPPQPDAAEDEADQPDDPVVDDLSHAEYEYEAPHACVPQEDDPQSNLNYAEYHAEHQHNCNHQEAEDEQSQNHAEYAHYEQYNHNDQDDQQLPQSHEYYYEQHARHAEYHHEANHQLNHNHEYEDENHANHHYYHQYDPPDDRSHNVNYDHDYYHHPPPPPD

Radius of gyration: 25.33 Å; chains: 1; bounding box: 51×61×75 Å

pLDDT: mean 83.89, std 16.2, range [39.0, 98.75]

Organism: Blastocystis hominis (NCBI:txid12968)

Sequence (296 aa):
MLLEGIWKGNKLVEIIRKIEGTIMTEFKRNGDNTIASNRIPLFVGEFVYDESKESFLRNGRGYWIDEETRIATREVEWKDGVEVSGRDLYDGWYTRSTTPKPKPKPKPKPKPKPKPKPAPMSAPAPAPAPAPAPKREEPAPLRFSVTGSTKWTDVSLQVTDLKISSNCCNDLNALDLNRFEWLRSIEIGDECFGSVQTFQIDGLNRLKTIKIGIKSFTQNEYWYGNNKSKSFHILNCESLESIQIGEYSFVDFGGDFELKNLPQLQSIQIGTIESGSRNFQDSSFVIRGIDMILNI

Secondary structure (DSSP, 8-state):
-EEEEEEETTEEEEEEEEEETTEEEEE---SSB--GGGS-EEEEEEEEEETTTTEEEEEEEEEEE-TTT--EEEEEEEETTEEEEEEE-BTTB--TT---EEPPPPPPPPPPPPPPPPPPPPPPPPPPPPPPPP-PPPPP--EEEE-TT--GGGS-TT-SEEEE-TT--TT-S----TT-TT--EEEE-SS--TT--EEEEES-TT--EEEE-TTTT-S-SSS---BTT-EEEEES-TT--EEEE-TTTTTTB-S-EEEES-TT--EEEES-TTS---TTTTS---EE--------

InterPro domains:
  IPR032675 Leucine-rich repeat domain superfamily [G3DSA:3.80.10.10] (142-288)